Protein AF-A0A329VH29-F1 (afdb_monomer_lite)

Structure (mmCIF, N/CA/C/O backbone):
data_AF-A0A329VH29-F1
#
_entry.id   AF-A0A329VH29-F1
#
loop_
_atom_site.group_PDB
_atom_site.id
_atom_site.type_symbol
_atom_site.label_atom_id
_atom_site.label_alt_id
_atom_site.label_comp_id
_atom_site.label_asym_id
_atom_site.label_entity_id
_atom_site.label_seq_id
_atom_site.pdbx_PDB_ins_code
_atom_site.Cartn_x
_atom_site.Cartn_y
_atom_site.Cartn_z
_atom_site.occupancy
_atom_site.B_iso_or_equiv
_atom_site.auth_seq_id
_atom_site.auth_comp_id
_atom_site.auth_asym_id
_atom_site.auth_atom_id
_atom_site.pdbx_PDB_model_num
ATOM 1 N N . MET A 1 1 ? -30.082 -18.031 10.314 1.00 50.03 1 MET A N 1
ATOM 2 C CA . MET A 1 1 ? -28.755 -17.377 10.424 1.00 50.03 1 MET A CA 1
ATOM 3 C C . MET A 1 1 ? -28.832 -16.028 9.703 1.00 50.03 1 MET A C 1
ATOM 5 O O . MET A 1 1 ? -29.033 -16.028 8.499 1.00 50.03 1 MET A O 1
ATOM 9 N N . LYS A 1 2 ? -28.805 -14.877 10.402 1.00 50.69 2 LYS A N 1
ATOM 10 C CA . LYS A 1 2 ? -28.919 -13.556 9.741 1.00 50.69 2 LYS A CA 1
ATOM 11 C C . LYS A 1 2 ? -27.646 -13.283 8.929 1.00 50.69 2 LYS A C 1
ATOM 13 O O . LYS A 1 2 ? -26.584 -13.069 9.518 1.00 50.69 2 LYS A O 1
ATOM 18 N N . ILE A 1 3 ? -27.753 -13.322 7.602 1.00 63.44 3 ILE A N 1
ATOM 19 C CA . ILE A 1 3 ? -26.670 -12.944 6.688 1.00 63.44 3 ILE A CA 1
ATOM 20 C C . ILE A 1 3 ? -26.312 -11.483 6.978 1.00 63.44 3 ILE A C 1
ATOM 22 O O . ILE A 1 3 ? -27.184 -10.619 7.037 1.00 63.44 3 ILE A O 1
ATOM 26 N N . ASN A 1 4 ? -25.031 -11.203 7.223 1.00 81.00 4 ASN A N 1
ATOM 27 C CA . ASN A 1 4 ? -24.574 -9.825 7.371 1.00 81.00 4 ASN A CA 1
ATOM 28 C C . ASN A 1 4 ? -24.632 -9.151 5.996 1.00 81.00 4 ASN A C 1
ATOM 30 O O . ASN A 1 4 ? -23.860 -9.528 5.117 1.00 81.00 4 ASN A O 1
ATOM 34 N N . THR A 1 5 ? -25.498 -8.151 5.827 1.00 84.50 5 THR A N 1
ATOM 35 C CA . THR A 1 5 ? -25.686 -7.411 4.569 1.00 84.50 5 THR A CA 1
ATOM 36 C C . THR A 1 5 ? -24.362 -6.916 3.984 1.00 84.50 5 THR A C 1
ATOM 38 O O . THR A 1 5 ? -24.148 -7.009 2.783 1.00 84.50 5 THR A O 1
ATOM 41 N N . GLN A 1 6 ? -23.419 -6.480 4.828 1.00 84.62 6 GLN A N 1
ATOM 42 C CA . GLN A 1 6 ? -22.095 -6.030 4.379 1.00 84.62 6 GLN A CA 1
ATOM 43 C C . GLN A 1 6 ? -21.243 -7.159 3.795 1.00 84.62 6 GLN A C 1
ATOM 45 O O . GLN A 1 6 ? -20.552 -6.957 2.804 1.00 84.62 6 GLN A O 1
ATOM 50 N N . LEU A 1 7 ? -21.291 -8.347 4.404 1.00 87.56 7 LEU A N 1
ATOM 51 C CA . LEU A 1 7 ? -20.565 -9.513 3.902 1.00 87.56 7 LEU A CA 1
ATOM 52 C C . LEU A 1 7 ? -21.170 -9.984 2.580 1.00 87.56 7 LEU A C 1
ATOM 54 O O . LEU A 1 7 ? -20.437 -10.301 1.654 1.00 87.56 7 LEU A O 1
ATOM 58 N N . PHE A 1 8 ? -22.498 -9.981 2.490 1.00 88.44 8 PHE A N 1
ATOM 59 C CA . PHE A 1 8 ? -23.214 -10.329 1.269 1.00 88.44 8 PHE A CA 1
ATOM 60 C C . PHE A 1 8 ? -22.884 -9.375 0.116 1.00 88.44 8 PHE A C 1
ATOM 62 O O . PHE A 1 8 ? -22.509 -9.830 -0.959 1.00 88.44 8 PHE A O 1
ATOM 69 N N . ILE A 1 9 ? -22.923 -8.060 0.360 1.00 89.81 9 ILE A N 1
ATOM 70 C CA . ILE A 1 9 ? -22.537 -7.043 -0.630 1.00 89.81 9 ILE A CA 1
ATOM 71 C C . ILE A 1 9 ? -21.074 -7.213 -1.049 1.00 89.81 9 ILE A C 1
ATOM 73 O O . ILE A 1 9 ? -20.764 -7.097 -2.232 1.00 89.81 9 ILE A O 1
ATOM 77 N N . PHE A 1 10 ? -20.177 -7.523 -0.110 1.00 89.94 10 PHE A N 1
ATOM 78 C CA . PHE A 1 10 ? -18.766 -7.746 -0.417 1.00 89.94 10 PHE A CA 1
ATOM 79 C C . PHE A 1 10 ? -18.559 -8.979 -1.305 1.00 89.94 10 PHE A C 1
ATOM 81 O O . PHE A 1 10 ? -17.851 -8.884 -2.301 1.00 89.94 10 PHE A O 1
ATOM 88 N N . ILE A 1 11 ? -19.237 -10.094 -1.006 1.00 91.25 11 ILE A N 1
ATOM 89 C CA . ILE A 1 11 ? -19.213 -11.307 -1.837 1.00 91.25 11 ILE A CA 1
ATOM 90 C C . ILE A 1 11 ? -19.739 -11.004 -3.244 1.00 91.25 11 ILE A C 1
ATOM 92 O O . ILE A 1 11 ? -19.074 -11.344 -4.218 1.00 91.25 11 ILE A O 1
ATOM 96 N N . ILE A 1 12 ? -20.886 -10.323 -3.361 1.00 93.06 12 ILE A N 1
ATOM 97 C CA . ILE A 1 12 ? -21.435 -9.922 -4.666 1.00 93.06 12 ILE A CA 1
ATOM 98 C C . ILE A 1 12 ? -20.435 -9.045 -5.420 1.00 93.06 12 ILE A C 1
ATOM 100 O O . ILE A 1 12 ? -20.181 -9.296 -6.591 1.00 93.06 12 ILE A O 1
ATOM 104 N N . SER A 1 13 ? -19.830 -8.065 -4.746 1.00 92.75 13 SER A N 1
ATOM 105 C CA . SER A 1 13 ? -18.816 -7.184 -5.340 1.00 92.75 13 SER A CA 1
ATOM 106 C C . SER A 1 13 ? -17.598 -7.969 -5.837 1.00 92.75 13 SER A C 1
ATOM 108 O O . SER A 1 13 ? -17.068 -7.676 -6.901 1.00 92.75 13 SER A O 1
ATOM 110 N N . SER A 1 14 ? -17.148 -8.983 -5.090 1.00 93.69 14 SER A N 1
ATOM 111 C CA . SER A 1 14 ? -16.047 -9.854 -5.519 1.00 93.69 14 SER A CA 1
ATOM 112 C C . SER A 1 14 ? -16.413 -10.648 -6.770 1.00 93.69 14 SER A C 1
ATOM 114 O O . SER A 1 14 ? -15.616 -10.703 -7.700 1.00 93.69 14 SER A O 1
ATOM 116 N N . VAL A 1 15 ? -17.621 -11.215 -6.830 1.00 94.06 15 VAL A N 1
ATOM 117 C CA . VAL A 1 15 ? -18.094 -11.956 -8.010 1.00 94.06 15 VAL A CA 1
ATOM 118 C C . VAL A 1 15 ? -18.218 -11.033 -9.223 1.00 94.06 15 VAL A C 1
ATOM 120 O O . VAL A 1 15 ? -17.748 -11.380 -10.304 1.00 94.06 15 VAL A O 1
ATOM 123 N N . THR A 1 16 ? -18.794 -9.840 -9.060 1.00 94.12 16 THR A N 1
ATOM 124 C CA . THR A 1 16 ? -18.915 -8.879 -10.164 1.00 94.12 16 THR A CA 1
ATOM 125 C C . THR A 1 16 ? -17.554 -8.389 -10.640 1.00 94.12 16 THR A C 1
ATOM 127 O O . THR A 1 16 ? -17.351 -8.262 -11.843 1.00 94.12 16 THR A O 1
ATOM 130 N N . PHE A 1 17 ? -16.590 -8.188 -9.740 1.00 94.25 17 PHE A N 1
ATOM 131 C CA . PHE A 1 17 ? -15.223 -7.856 -10.127 1.00 94.25 17 PHE A CA 1
ATOM 132 C C . PHE A 1 17 ? -14.551 -8.953 -10.950 1.00 94.25 17 PHE A C 1
ATOM 134 O O . PHE A 1 17 ? -13.930 -8.624 -11.952 1.00 94.25 17 PHE A O 1
ATOM 141 N N . VAL A 1 18 ? -14.703 -10.232 -10.590 1.00 94.25 18 VAL A N 1
ATOM 142 C CA . VAL A 1 18 ? -14.150 -11.349 -11.382 1.00 94.25 18 VAL A CA 1
ATOM 143 C C . VAL A 1 18 ? -14.693 -11.319 -12.814 1.00 94.25 18 VAL A C 1
ATOM 145 O O . VAL A 1 18 ? -13.931 -11.432 -13.773 1.00 94.25 18 VAL A O 1
ATOM 148 N N . ILE A 1 19 ? -16.002 -11.095 -12.966 1.00 94.12 19 ILE A N 1
ATOM 149 C CA . ILE A 1 19 ? -16.657 -11.001 -14.279 1.00 94.12 19 ILE A CA 1
ATOM 150 C C . ILE A 1 19 ? -16.119 -9.799 -15.069 1.00 94.12 19 ILE A C 1
ATOM 152 O O . ILE A 1 19 ? -15.710 -9.951 -16.219 1.00 94.12 19 ILE A O 1
ATOM 156 N N . LEU A 1 20 ? -16.075 -8.611 -14.454 1.00 93.38 20 LEU A N 1
ATOM 157 C CA . LEU A 1 20 ? -15.593 -7.393 -15.111 1.00 93.38 20 LEU A CA 1
ATOM 158 C C . LEU A 1 20 ? -14.104 -7.477 -15.461 1.00 93.38 20 LEU A C 1
ATOM 160 O O . LEU A 1 20 ? -13.716 -7.088 -16.555 1.00 93.38 20 LEU A O 1
ATOM 164 N N . SER A 1 21 ? -13.272 -8.011 -14.567 1.00 90.44 21 SER A N 1
ATOM 165 C CA . SER A 1 21 ? -11.842 -8.227 -14.807 1.00 90.44 21 SER A CA 1
ATOM 166 C C . SER A 1 21 ? -11.607 -9.141 -16.003 1.00 90.44 21 SER A C 1
ATOM 168 O O . SER A 1 21 ? -10.734 -8.846 -16.820 1.00 90.44 21 SER A O 1
ATOM 170 N N . SER A 1 22 ? -12.398 -10.210 -16.125 1.00 90.56 22 SER A N 1
ATOM 171 C CA . SER A 1 22 ? -12.338 -11.100 -17.281 1.00 90.56 22 SER A CA 1
ATOM 172 C C . SER A 1 22 ? -12.794 -10.401 -18.560 1.00 90.56 22 SER A C 1
ATOM 174 O O . SER A 1 22 ? -12.188 -10.610 -19.602 1.00 90.56 22 SER A O 1
ATOM 176 N N . TYR A 1 23 ? -13.840 -9.574 -18.492 1.00 92.56 23 TYR A N 1
ATOM 177 C CA . TYR A 1 23 ? -14.362 -8.846 -19.650 1.00 92.56 23 TYR A CA 1
ATOM 178 C C . TYR A 1 23 ? -13.387 -7.774 -20.158 1.00 92.56 23 TYR A C 1
ATOM 180 O O . TYR A 1 23 ? -13.161 -7.653 -21.358 1.00 92.56 23 TYR A O 1
ATOM 188 N N . PHE A 1 24 ? -12.772 -7.017 -19.246 1.00 89.56 24 PHE A N 1
ATOM 189 C CA . PHE A 1 24 ? -11.815 -5.956 -19.574 1.00 89.56 24 PHE A CA 1
ATOM 190 C C . PHE A 1 24 ? -10.379 -6.455 -19.776 1.00 89.56 24 PHE A C 1
ATOM 192 O O . PHE A 1 24 ? -9.490 -5.642 -20.013 1.00 89.56 24 PHE A O 1
ATOM 199 N N . ASN A 1 25 ? -10.141 -7.767 -19.681 1.00 87.31 25 ASN A N 1
ATOM 200 C CA . ASN A 1 25 ? -8.819 -8.386 -19.788 1.00 87.31 25 ASN A CA 1
ATOM 201 C C . ASN A 1 25 ? -7.748 -7.727 -18.909 1.00 87.31 25 ASN A C 1
ATOM 203 O O . ASN A 1 25 ? -6.638 -7.433 -19.348 1.00 87.31 25 ASN A O 1
ATOM 207 N N . ILE A 1 26 ? -8.100 -7.471 -17.651 1.00 85.38 26 ILE A N 1
ATOM 208 C CA . ILE A 1 26 ? -7.199 -6.788 -16.726 1.00 85.38 26 ILE A CA 1
ATOM 209 C C . ILE A 1 26 ? -6.170 -7.780 -16.210 1.00 85.38 26 ILE A C 1
ATOM 211 O O . ILE A 1 26 ? -6.520 -8.692 -15.459 1.00 85.38 26 ILE A O 1
ATOM 215 N N . SER A 1 27 ? -4.914 -7.538 -16.569 1.00 86.50 27 SER A N 1
ATOM 216 C CA . SER A 1 27 ? -3.758 -8.317 -16.144 1.00 86.50 27 SER A CA 1
ATOM 217 C C . SER A 1 27 ? -2.884 -7.549 -15.148 1.00 86.50 27 SER A C 1
ATOM 219 O O . SER A 1 27 ? -2.831 -6.316 -15.124 1.00 86.50 27 SER A O 1
ATOM 221 N N . MET A 1 28 ? -2.172 -8.285 -14.298 1.00 83.00 28 MET A N 1
ATOM 222 C CA . MET A 1 28 ? -1.135 -7.737 -13.424 1.00 83.00 28 MET A CA 1
ATOM 223 C C . MET A 1 28 ? 0.151 -7.412 -14.185 1.00 83.00 28 MET A C 1
ATOM 225 O O . MET A 1 28 ? 0.859 -6.486 -13.787 1.00 83.00 28 MET A O 1
ATOM 229 N N . PHE A 1 29 ? 0.437 -8.155 -15.254 1.00 80.19 29 PHE A N 1
ATOM 230 C CA . PHE A 1 29 ? 1.597 -7.940 -16.110 1.00 80.19 29 PHE A CA 1
ATOM 231 C C . PHE A 1 29 ? 1.218 -7.144 -17.349 1.00 80.19 29 PHE A C 1
ATOM 233 O O . PHE A 1 29 ? 0.235 -7.454 -18.025 1.00 80.19 29 PHE A O 1
ATOM 240 N N . GLY A 1 30 ? 2.016 -6.123 -17.651 1.00 68.31 30 GLY A N 1
ATOM 241 C CA . GLY A 1 30 ? 1.898 -5.397 -18.910 1.00 68.31 30 GLY A CA 1
ATOM 242 C C . GLY A 1 30 ? 2.493 -6.182 -20.083 1.00 68.31 30 GLY A C 1
ATOM 243 O O . GLY A 1 30 ? 3.374 -7.028 -19.912 1.00 68.31 30 GLY A O 1
ATOM 244 N N . ASN A 1 31 ? 2.077 -5.829 -21.301 1.00 59.34 31 ASN A N 1
ATOM 245 C CA . ASN A 1 31 ? 2.654 -6.385 -22.532 1.00 59.34 31 ASN A CA 1
ATOM 246 C C . ASN A 1 31 ? 4.117 -5.961 -22.759 1.00 59.34 31 ASN A C 1
ATOM 248 O O . ASN A 1 31 ? 4.812 -6.577 -23.559 1.00 59.34 31 ASN A O 1
ATOM 252 N N . ASN A 1 32 ? 4.608 -4.947 -22.042 1.00 57.16 32 ASN A N 1
ATOM 253 C CA . ASN A 1 32 ? 5.965 -4.436 -22.208 1.00 57.16 32 ASN A CA 1
ATOM 254 C C . ASN A 1 32 ? 6.965 -5.206 -21.334 1.00 57.16 32 ASN A C 1
ATOM 256 O O . ASN A 1 32 ? 6.721 -5.469 -20.155 1.00 57.16 32 ASN A O 1
ATOM 260 N N . ASP A 1 33 ? 8.131 -5.524 -21.890 1.00 50.28 33 ASP A N 1
ATOM 261 C CA . ASP A 1 33 ? 9.216 -6.211 -21.173 1.00 50.28 33 ASP A CA 1
ATOM 262 C C . ASP A 1 33 ? 9.951 -5.321 -20.161 1.00 50.28 33 ASP A C 1
ATOM 264 O O . ASP A 1 33 ? 10.702 -5.814 -19.323 1.00 50.28 33 ASP A O 1
ATOM 268 N N . SER A 1 34 ? 9.659 -4.017 -20.164 1.00 50.12 34 SER A N 1
ATOM 269 C CA . SER A 1 34 ? 10.096 -3.063 -19.140 1.00 50.12 34 SER A CA 1
ATOM 270 C C . SER A 1 34 ? 9.276 -3.123 -17.843 1.00 50.12 34 SER A C 1
ATOM 272 O O . SER A 1 34 ? 9.461 -2.279 -16.962 1.00 50.12 34 SER A O 1
ATOM 274 N N . ASP A 1 35 ? 8.365 -4.093 -17.700 1.00 60.00 35 ASP A N 1
ATOM 275 C CA . ASP A 1 35 ? 7.607 -4.278 -16.466 1.00 60.00 35 ASP A CA 1
ATOM 276 C C . ASP A 1 35 ? 8.563 -4.535 -15.291 1.00 60.00 35 ASP A C 1
ATOM 278 O O . ASP A 1 35 ? 9.360 -5.480 -15.271 1.00 60.00 35 ASP A O 1
ATOM 282 N N . GLY A 1 36 ? 8.449 -3.683 -14.273 1.00 63.50 36 GLY A N 1
ATOM 283 C CA . GLY A 1 36 ? 9.254 -3.743 -13.065 1.00 63.50 36 GLY A CA 1
ATOM 284 C C . GLY A 1 36 ? 9.119 -5.050 -12.284 1.00 63.50 36 GLY A C 1
ATOM 285 O O . GLY A 1 36 ? 9.901 -5.239 -11.362 1.00 63.50 36 GLY A O 1
ATOM 286 N N . PHE A 1 37 ? 8.162 -5.936 -12.589 1.00 71.75 37 PHE A N 1
ATOM 287 C CA . PHE A 1 37 ? 8.133 -7.297 -12.042 1.00 71.75 37 PHE A CA 1
ATOM 288 C C . PHE A 1 37 ? 8.869 -8.323 -12.902 1.00 71.75 37 PHE A C 1
ATOM 290 O O . PHE A 1 37 ? 9.563 -9.169 -12.338 1.00 71.75 37 PHE A O 1
ATOM 297 N N . LYS A 1 38 ? 8.799 -8.226 -14.235 1.00 72.50 38 LYS A N 1
ATOM 298 C CA . LYS A 1 38 ? 9.578 -9.091 -15.137 1.00 72.50 38 LYS A CA 1
ATOM 299 C C . LYS A 1 38 ? 11.080 -8.922 -14.886 1.00 72.50 38 LYS A C 1
ATOM 301 O O . LYS A 1 38 ? 11.792 -9.914 -14.759 1.00 72.50 38 LYS A O 1
ATOM 306 N N . SER A 1 39 ? 11.543 -7.685 -14.691 1.00 71.31 39 SER A N 1
ATOM 307 C CA . SER A 1 39 ? 12.948 -7.404 -14.356 1.00 71.31 39 SER A CA 1
ATOM 308 C C . SER A 1 39 ? 13.382 -7.995 -13.008 1.00 71.31 39 SER A C 1
ATOM 310 O O . SER A 1 39 ? 14.508 -8.466 -12.871 1.00 71.31 39 SER A O 1
ATOM 312 N N . GLN A 1 40 ? 12.485 -8.033 -12.020 1.00 74.75 40 GLN A N 1
ATOM 313 C CA . GLN A 1 40 ? 12.765 -8.620 -10.704 1.00 74.75 40 GLN A CA 1
ATOM 314 C C . GLN A 1 40 ? 12.823 -10.144 -10.755 1.00 74.75 40 GLN A C 1
ATOM 316 O O . GLN A 1 40 ? 13.664 -10.747 -10.094 1.00 74.75 40 GLN A O 1
ATOM 321 N N . ILE A 1 41 ? 11.946 -10.762 -11.547 1.00 76.50 41 ILE A N 1
ATOM 322 C CA . ILE A 1 41 ? 11.955 -12.207 -11.783 1.00 76.50 41 ILE A CA 1
ATOM 323 C C . ILE A 1 41 ? 13.254 -12.603 -12.486 1.00 76.50 41 ILE A C 1
ATOM 325 O O . ILE A 1 41 ? 13.934 -13.519 -12.033 1.00 76.50 41 ILE A O 1
ATOM 329 N N . PHE A 1 42 ? 13.638 -11.855 -13.523 1.00 75.81 42 PHE A N 1
ATOM 330 C CA . PHE A 1 42 ? 14.882 -12.069 -14.257 1.00 75.81 42 PHE A CA 1
ATOM 331 C C . PHE A 1 42 ? 16.131 -11.906 -13.376 1.00 75.81 42 PHE A C 1
ATOM 333 O O . PHE A 1 42 ? 17.077 -12.685 -13.467 1.00 75.81 42 PHE A O 1
ATOM 340 N N . TYR A 1 43 ? 16.132 -10.921 -12.476 1.00 76.56 43 TYR A N 1
ATOM 341 C CA . TYR A 1 43 ? 17.214 -10.733 -11.511 1.00 76.56 43 TYR A CA 1
ATOM 342 C C . TYR A 1 43 ? 17.369 -11.940 -10.571 1.00 76.56 43 TYR A C 1
ATOM 344 O O . TYR A 1 43 ? 18.471 -12.452 -10.386 1.00 76.56 43 TYR A O 1
ATOM 352 N N . VAL A 1 44 ? 16.258 -12.440 -10.019 1.00 80.88 44 VAL A N 1
ATOM 353 C CA . VAL A 1 44 ? 16.261 -13.618 -9.136 1.00 80.88 44 VAL A CA 1
ATOM 354 C C . VAL A 1 44 ? 16.705 -14.874 -9.890 1.00 80.88 44 VAL A C 1
ATOM 356 O O . VAL A 1 44 ? 17.494 -15.647 -9.350 1.00 80.88 44 VAL A O 1
ATOM 359 N N . SER A 1 45 ? 16.263 -15.068 -11.139 1.00 79.62 45 SER A N 1
ATOM 360 C CA . SER A 1 45 ? 16.685 -16.221 -11.944 1.00 79.62 45 SER A CA 1
ATOM 361 C C . SER A 1 45 ? 18.178 -16.200 -12.267 1.00 79.62 45 SER A C 1
ATOM 363 O O . SER A 1 45 ? 18.818 -17.243 -12.212 1.00 79.62 45 SER A O 1
ATOM 365 N N . LYS A 1 46 ? 18.757 -15.024 -12.541 1.00 82.38 46 LYS A N 1
ATOM 366 C CA . LYS A 1 46 ? 20.197 -14.887 -12.803 1.00 82.38 46 LYS A CA 1
ATOM 367 C C . LYS A 1 46 ? 21.063 -15.283 -11.611 1.00 82.38 46 LYS A C 1
ATOM 369 O O . LYS A 1 46 ? 22.064 -15.966 -11.793 1.00 82.38 46 LYS A O 1
ATOM 374 N N . ILE A 1 47 ? 20.657 -14.906 -10.399 1.00 82.00 47 ILE A N 1
ATOM 375 C CA . ILE A 1 47 ? 21.362 -15.308 -9.172 1.00 82.00 47 ILE A CA 1
ATOM 376 C C . ILE A 1 47 ? 21.243 -16.823 -8.953 1.00 82.00 47 ILE A C 1
ATOM 378 O O . ILE A 1 47 ? 22.241 -17.474 -8.655 1.00 82.00 47 ILE A O 1
ATOM 382 N N . PHE A 1 48 ? 20.060 -17.416 -9.164 1.00 84.19 48 PHE A N 1
ATOM 383 C CA . PHE A 1 48 ? 19.897 -18.874 -9.059 1.00 84.19 48 PHE A CA 1
ATOM 384 C C . PHE A 1 48 ? 20.724 -19.657 -10.087 1.00 84.19 48 PHE A C 1
ATOM 386 O O . PHE A 1 48 ? 21.202 -20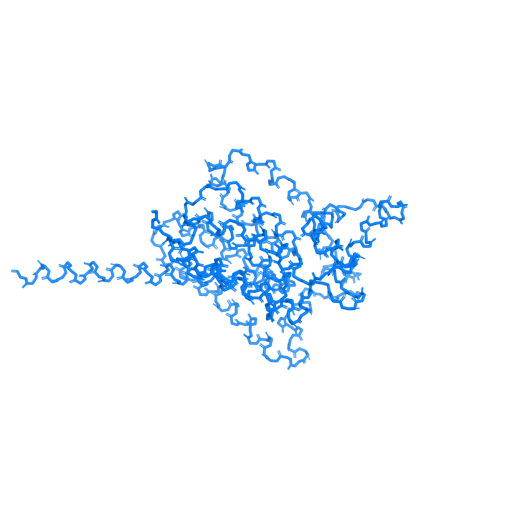.743 -9.770 1.00 84.19 48 PHE A O 1
ATOM 393 N N . ASN A 1 49 ? 20.925 -19.098 -11.282 1.00 84.56 49 ASN A N 1
ATOM 394 C CA . ASN A 1 49 ? 21.756 -19.691 -12.332 1.00 84.56 49 ASN A CA 1
ATOM 395 C C . ASN A 1 49 ? 23.264 -19.444 -12.137 1.00 84.56 49 ASN A C 1
ATOM 397 O O . ASN A 1 49 ? 24.062 -19.921 -12.939 1.00 84.56 49 ASN A O 1
ATOM 401 N N . GLY A 1 50 ? 23.668 -18.710 -11.093 1.00 79.88 50 GLY A N 1
ATOM 402 C CA . GLY A 1 50 ? 25.071 -18.388 -10.818 1.00 79.88 50 GLY A CA 1
ATOM 403 C C . GLY A 1 50 ? 25.670 -17.312 -11.731 1.00 79.88 50 GLY A C 1
ATOM 404 O O . GLY A 1 50 ? 26.888 -17.182 -11.790 1.00 79.88 50 GLY A O 1
ATOM 405 N N . GLU A 1 51 ? 24.842 -16.540 -12.444 1.00 82.25 51 GLU A N 1
ATOM 406 C CA . GLU A 1 51 ? 25.288 -15.457 -13.338 1.00 82.25 51 GLU A CA 1
ATOM 407 C C . GLU A 1 51 ? 25.563 -14.135 -12.597 1.00 82.25 51 GLU A C 1
ATOM 409 O O . GLU A 1 51 ? 26.176 -13.227 -13.159 1.00 82.25 51 GLU A O 1
ATOM 414 N N . LEU A 1 52 ? 25.077 -13.993 -11.360 1.00 77.19 52 LEU A N 1
ATOM 415 C CA . LEU A 1 52 ? 25.228 -12.804 -10.518 1.00 77.19 52 LEU A CA 1
ATOM 416 C C . LEU A 1 52 ? 25.530 -13.206 -9.070 1.00 77.19 52 LEU A C 1
ATOM 418 O O . LEU A 1 52 ? 24.986 -14.193 -8.573 1.00 77.19 52 LEU A O 1
ATOM 422 N N . ASP A 1 53 ? 26.335 -12.394 -8.384 1.00 75.69 53 ASP A N 1
ATOM 423 C CA . ASP A 1 53 ? 26.639 -12.576 -6.963 1.00 75.69 53 ASP A CA 1
ATOM 424 C C . ASP A 1 53 ? 25.415 -12.322 -6.065 1.00 75.69 53 ASP A C 1
ATOM 426 O O . ASP A 1 53 ? 24.502 -11.554 -6.393 1.00 75.69 53 ASP A O 1
ATOM 430 N N . TYR A 1 54 ? 25.410 -12.953 -4.887 1.00 72.12 54 TYR A N 1
ATOM 431 C CA . TYR A 1 54 ? 24.369 -12.755 -3.878 1.00 72.12 54 TYR A CA 1
ATOM 432 C C . TYR A 1 54 ? 24.437 -11.347 -3.268 1.00 72.12 54 TYR A C 1
ATOM 434 O O . TYR A 1 54 ? 25.258 -11.065 -2.397 1.00 72.12 54 TYR A O 1
ATOM 442 N N . ASP A 1 55 ? 23.501 -10.488 -3.666 1.00 72.31 55 ASP A N 1
ATOM 443 C CA . ASP A 1 55 ? 23.238 -9.189 -3.040 1.00 72.31 55 ASP A CA 1
ATOM 444 C C . ASP A 1 55 ? 22.048 -9.307 -2.058 1.00 72.31 55 ASP A C 1
ATOM 446 O O . ASP A 1 55 ? 21.062 -9.986 -2.365 1.00 72.31 55 ASP A O 1
ATOM 450 N N . PRO A 1 56 ? 22.065 -8.633 -0.892 1.00 66.88 56 PRO A N 1
ATOM 451 C CA . PRO A 1 56 ? 20.881 -8.383 -0.060 1.00 66.88 56 PRO A CA 1
ATOM 452 C C . PRO A 1 56 ? 19.567 -8.057 -0.808 1.00 66.88 56 PRO A C 1
ATOM 454 O O . PRO A 1 56 ? 18.481 -8.390 -0.320 1.00 66.88 56 PRO A O 1
ATOM 457 N N . LEU A 1 57 ? 19.634 -7.438 -1.992 1.00 70.38 57 LEU A N 1
ATOM 458 C CA . LEU A 1 57 ? 18.488 -7.171 -2.868 1.00 70.38 57 LEU A CA 1
ATOM 459 C C . LEU A 1 57 ? 17.735 -8.442 -3.301 1.00 70.38 57 LEU A C 1
ATOM 461 O O . LEU A 1 57 ? 16.514 -8.407 -3.489 1.00 70.38 57 LEU A O 1
ATOM 465 N N . PHE A 1 58 ? 18.442 -9.570 -3.413 1.00 75.56 58 PHE A N 1
ATOM 466 C CA . PHE A 1 58 ? 17.890 -10.875 -3.772 1.00 75.56 58 PHE A CA 1
ATOM 467 C C . PHE A 1 58 ? 16.739 -11.282 -2.855 1.00 75.56 58 PHE A C 1
ATOM 469 O O . PHE A 1 58 ? 15.672 -11.656 -3.337 1.00 75.56 58 PHE A O 1
ATOM 476 N N . PHE A 1 59 ? 16.904 -11.138 -1.536 1.00 73.25 59 PHE A N 1
ATOM 477 C CA . PHE A 1 59 ? 15.870 -11.517 -0.570 1.00 73.25 59 PHE A CA 1
ATOM 478 C C . PHE A 1 59 ? 14.590 -10.698 -0.745 1.00 73.25 59 PHE A C 1
ATOM 480 O O . PHE A 1 59 ? 13.489 -11.241 -0.661 1.00 73.25 59 PHE A O 1
ATOM 487 N N . VAL A 1 60 ? 14.709 -9.401 -1.042 1.00 73.25 60 VAL A N 1
ATOM 488 C CA . VAL A 1 60 ? 13.545 -8.536 -1.296 1.00 73.25 60 VAL A CA 1
ATOM 489 C C . VAL A 1 60 ? 12.828 -8.958 -2.566 1.00 73.25 60 VAL A C 1
ATOM 491 O O . VAL A 1 60 ? 11.598 -9.041 -2.578 1.00 73.25 60 VAL A O 1
ATOM 494 N N . HIS A 1 61 ? 13.578 -9.227 -3.633 1.00 78.06 61 HIS A N 1
ATOM 495 C CA . HIS A 1 61 ? 12.997 -9.670 -4.892 1.00 78.06 61 HIS A CA 1
ATOM 496 C C . HIS A 1 61 ? 12.352 -11.044 -4.770 1.00 78.06 61 HIS A C 1
ATOM 498 O O . HIS A 1 61 ? 11.245 -11.213 -5.267 1.00 78.06 61 HIS A O 1
ATOM 504 N N . LEU A 1 62 ? 12.955 -11.968 -4.024 1.00 79.19 62 LEU A N 1
ATOM 505 C CA . LEU A 1 62 ? 12.385 -13.280 -3.741 1.00 79.19 62 LEU A CA 1
ATOM 506 C C . LEU A 1 62 ? 11.070 -13.164 -2.960 1.00 79.19 62 LEU A C 1
ATOM 508 O O . LEU A 1 62 ? 10.072 -13.770 -3.346 1.00 79.19 62 LEU A O 1
ATOM 512 N N . VAL A 1 63 ? 11.021 -12.331 -1.913 1.00 77.81 63 VAL A N 1
ATOM 513 C CA . VAL A 1 63 ? 9.777 -12.086 -1.164 1.00 77.81 63 VAL A CA 1
ATOM 514 C C . VAL A 1 63 ? 8.713 -11.454 -2.058 1.00 77.81 63 VAL A C 1
ATOM 516 O O . VAL A 1 63 ? 7.566 -11.887 -2.014 1.00 77.81 63 VAL A O 1
ATOM 519 N N . ARG A 1 64 ? 9.064 -10.473 -2.902 1.00 80.94 64 ARG A N 1
ATOM 520 C CA . ARG A 1 64 ? 8.126 -9.908 -3.891 1.00 80.94 64 ARG A CA 1
ATOM 521 C C . ARG A 1 64 ? 7.610 -10.978 -4.842 1.00 80.94 64 ARG A C 1
ATOM 523 O O . ARG A 1 64 ? 6.411 -11.012 -5.090 1.00 80.94 64 ARG A O 1
ATOM 530 N N . LEU A 1 65 ? 8.487 -11.860 -5.317 1.00 81.38 65 LEU A N 1
ATOM 531 C CA . LEU A 1 65 ? 8.137 -12.953 -6.216 1.00 81.38 65 LEU A CA 1
ATOM 532 C C . LEU A 1 65 ? 7.064 -13.834 -5.583 1.00 81.38 65 LEU A C 1
ATOM 534 O O . LEU A 1 65 ? 6.044 -14.050 -6.220 1.00 81.38 65 LEU A O 1
ATOM 538 N N . ILE A 1 66 ? 7.202 -14.206 -4.303 1.00 83.19 66 ILE A N 1
ATOM 539 C CA . ILE A 1 66 ? 6.180 -14.974 -3.565 1.00 83.19 66 ILE A CA 1
ATOM 540 C C . ILE A 1 66 ? 4.793 -14.310 -3.623 1.00 83.19 66 ILE A C 1
ATOM 542 O O . ILE A 1 66 ? 3.785 -14.998 -3.761 1.00 83.19 66 ILE A O 1
ATOM 546 N N . ILE A 1 67 ? 4.726 -12.977 -3.551 1.00 85.38 67 ILE A N 1
ATOM 547 C CA . ILE A 1 67 ? 3.466 -12.216 -3.641 1.00 85.38 67 ILE A CA 1
ATOM 548 C C . ILE A 1 67 ? 2.874 -12.285 -5.053 1.00 85.38 67 ILE A C 1
ATOM 550 O O . ILE A 1 67 ? 1.664 -12.225 -5.230 1.00 85.38 67 ILE A O 1
ATOM 554 N N . ILE A 1 68 ? 3.719 -12.382 -6.071 1.00 86.81 68 ILE A N 1
ATOM 555 C CA . ILE A 1 68 ? 3.305 -12.290 -7.471 1.00 86.81 68 ILE A CA 1
ATOM 556 C C . ILE A 1 68 ? 3.127 -13.681 -8.093 1.00 86.81 68 ILE A C 1
ATOM 558 O O . ILE A 1 68 ? 2.478 -13.783 -9.126 1.00 86.81 68 ILE A O 1
ATOM 562 N N . ILE A 1 69 ? 3.629 -14.758 -7.467 1.00 85.44 69 ILE A N 1
ATOM 563 C CA . ILE A 1 69 ? 3.555 -16.144 -7.972 1.00 85.44 69 ILE A CA 1
ATOM 564 C C . ILE A 1 69 ? 2.181 -16.490 -8.568 1.00 85.44 69 ILE A C 1
ATOM 566 O O . ILE A 1 69 ? 2.168 -16.971 -9.700 1.00 85.44 69 ILE A O 1
ATOM 570 N N . PRO A 1 70 ? 1.036 -16.226 -7.900 1.00 84.31 70 PRO A N 1
ATOM 571 C CA . PRO A 1 70 ? -0.271 -16.578 -8.459 1.00 84.31 70 PRO A CA 1
ATOM 572 C C . PRO A 1 70 ? -0.535 -15.929 -9.824 1.00 84.31 70 PRO A C 1
ATOM 574 O O . PRO A 1 70 ? -1.074 -16.565 -10.724 1.00 84.31 70 PRO A O 1
ATOM 577 N N . PHE A 1 71 ? -0.101 -14.681 -9.992 1.00 87.88 71 PHE A N 1
ATOM 578 C CA . PHE A 1 71 ? -0.227 -13.928 -11.235 1.00 87.88 71 PHE A CA 1
ATOM 579 C C . PHE A 1 71 ? 0.821 -14.367 -12.261 1.00 87.88 71 PHE A C 1
ATOM 581 O O . PHE A 1 71 ? 0.542 -14.446 -13.451 1.00 87.88 71 PHE A O 1
ATOM 588 N N . TYR A 1 72 ? 2.045 -14.663 -11.819 1.00 85.25 72 TYR A N 1
ATOM 589 C CA . TYR A 1 72 ? 3.133 -15.050 -12.717 1.00 85.25 72 TYR A CA 1
ATOM 590 C C . TYR A 1 72 ? 2.882 -16.414 -13.363 1.00 85.25 72 TYR A C 1
ATOM 592 O O . TYR A 1 72 ? 3.078 -16.577 -14.565 1.00 85.25 72 TYR A O 1
ATOM 600 N N . VAL A 1 73 ? 2.385 -17.372 -12.577 1.00 85.75 73 VAL A N 1
ATOM 601 C CA . VAL A 1 73 ? 1.964 -18.685 -13.079 1.00 85.75 73 VAL A CA 1
ATOM 602 C C . VAL A 1 73 ? 0.836 -18.530 -14.100 1.00 85.75 73 VAL A C 1
ATOM 604 O O . VAL A 1 73 ? 0.886 -19.173 -15.145 1.00 85.75 73 VAL A O 1
ATOM 607 N N . ASN A 1 74 ? -0.131 -17.640 -13.842 1.00 86.62 74 ASN A N 1
ATOM 608 C CA . ASN A 1 74 ? -1.195 -17.326 -14.798 1.00 86.62 74 ASN A CA 1
ATOM 609 C C . ASN A 1 74 ? -0.632 -16.822 -16.134 1.00 86.62 74 ASN A C 1
ATOM 611 O O . ASN A 1 74 ? -1.001 -17.334 -17.189 1.00 86.62 74 ASN A O 1
ATOM 615 N N . ASN A 1 75 ? 0.307 -15.875 -16.066 1.00 85.62 75 ASN A N 1
ATOM 616 C CA . ASN A 1 75 ? 0.934 -15.266 -17.232 1.00 85.62 75 ASN A CA 1
ATOM 617 C C . ASN A 1 75 ? 1.753 -16.270 -18.067 1.00 85.62 75 ASN A C 1
ATOM 619 O O . ASN A 1 75 ? 1.654 -16.259 -19.288 1.00 85.62 75 ASN A O 1
ATOM 623 N N . ILE A 1 76 ? 2.529 -17.166 -17.438 1.00 84.88 76 ILE A N 1
ATOM 624 C CA . ILE A 1 76 ? 3.298 -18.196 -18.169 1.00 84.88 76 ILE A CA 1
ATOM 625 C C . ILE A 1 76 ? 2.375 -19.216 -18.836 1.00 84.88 76 ILE A C 1
ATOM 627 O O . ILE A 1 76 ? 2.609 -19.615 -19.973 1.00 84.88 76 ILE A O 1
ATOM 631 N N . LEU A 1 77 ? 1.350 -19.672 -18.116 1.00 87.94 77 LEU A N 1
ATOM 632 C CA . LEU A 1 77 ? 0.439 -20.705 -18.605 1.00 87.94 77 LEU A CA 1
ATOM 633 C C . LEU A 1 77 ? -0.618 -20.156 -19.578 1.00 87.94 77 LEU A C 1
ATOM 635 O O . LEU A 1 77 ? -1.379 -20.942 -20.137 1.00 87.94 77 LEU A O 1
ATOM 639 N N . GLY A 1 78 ? -0.684 -18.833 -19.770 1.00 86.50 78 GLY A N 1
ATOM 640 C CA . GLY A 1 78 ? -1.660 -18.181 -20.645 1.00 86.50 78 GLY A CA 1
ATOM 641 C C . GLY A 1 78 ? -3.106 -18.417 -20.207 1.00 86.50 78 GLY A C 1
ATOM 642 O O . GLY A 1 78 ? -4.000 -18.538 -21.044 1.00 86.50 78 GLY A O 1
ATOM 643 N N . LEU A 1 79 ? -3.338 -18.557 -18.901 1.00 89.38 79 LEU A N 1
ATOM 644 C CA . LEU A 1 79 ? -4.665 -18.862 -18.381 1.00 89.38 79 LEU A CA 1
ATOM 645 C C . LEU A 1 79 ? -5.564 -17.603 -18.362 1.00 89.38 79 LEU A C 1
ATOM 647 O O . LEU A 1 79 ? -5.066 -16.474 -18.364 1.00 89.38 79 LEU A O 1
ATOM 651 N N . PRO A 1 80 ? -6.901 -17.765 -18.322 1.00 89.25 80 PRO A N 1
ATOM 652 C CA . PRO A 1 80 ? -7.822 -16.633 -18.388 1.00 89.25 80 PRO A CA 1
ATOM 653 C C . PRO A 1 80 ? -7.668 -15.630 -17.233 1.00 89.25 80 PRO A C 1
ATOM 655 O O . PRO A 1 80 ? -7.491 -16.012 -16.075 1.00 89.25 80 PRO A O 1
ATOM 658 N N . ASN A 1 81 ? -7.879 -14.342 -17.525 1.00 87.44 81 ASN A N 1
ATOM 659 C CA . ASN A 1 81 ? -7.717 -13.226 -16.575 1.00 87.44 81 ASN A CA 1
ATOM 660 C C . ASN A 1 81 ? -8.569 -13.336 -15.295 1.00 87.44 81 ASN A C 1
ATOM 662 O O . ASN A 1 81 ? -8.215 -12.767 -14.260 1.00 87.44 81 ASN A O 1
ATOM 666 N N . TYR A 1 82 ? -9.663 -14.110 -15.308 1.00 89.38 82 TYR A N 1
ATOM 667 C CA . TYR A 1 82 ? -10.431 -14.354 -14.086 1.00 89.38 82 TYR A CA 1
ATOM 668 C C . TYR A 1 82 ? -9.595 -15.060 -13.001 1.00 89.38 82 TYR A C 1
ATOM 670 O O . TYR A 1 82 ? -9.857 -14.862 -11.816 1.00 89.38 82 TYR A O 1
ATOM 678 N N . ILE A 1 83 ? -8.567 -15.839 -13.351 1.00 90.50 83 ILE A N 1
ATOM 679 C CA . ILE A 1 83 ? -7.698 -16.499 -12.366 1.00 90.50 83 ILE A CA 1
ATOM 680 C C . ILE A 1 83 ? -6.849 -15.472 -11.611 1.00 90.50 83 ILE A C 1
ATOM 682 O O . ILE A 1 83 ? -6.717 -15.578 -10.391 1.00 90.50 83 ILE A O 1
ATOM 686 N N . GLU A 1 84 ? -6.355 -14.430 -12.284 1.00 90.19 84 GLU A N 1
ATOM 687 C CA . GLU A 1 84 ? -5.655 -13.322 -11.619 1.00 90.19 84 GLU A CA 1
ATOM 688 C C . GLU A 1 84 ? -6.576 -12.589 -10.649 1.00 90.19 84 GLU A C 1
ATOM 690 O O . GLU A 1 84 ? -6.193 -12.305 -9.512 1.00 90.19 84 GLU A O 1
ATOM 695 N N . SER A 1 85 ? -7.825 -12.354 -11.054 1.00 91.56 85 SER A N 1
ATOM 696 C CA . SER A 1 85 ? -8.818 -11.719 -10.187 1.00 91.56 85 SER A CA 1
ATOM 697 C C . SER A 1 85 ? -9.156 -12.572 -8.954 1.00 91.56 85 SER A C 1
ATOM 699 O O . SER A 1 85 ? -9.279 -12.037 -7.849 1.00 91.56 85 SER A O 1
ATOM 701 N N . LEU A 1 86 ? -9.209 -13.904 -9.093 1.00 91.31 86 LEU A N 1
ATOM 702 C CA . LEU A 1 86 ? -9.350 -14.833 -7.967 1.00 91.31 86 LEU A CA 1
ATOM 703 C C . LEU A 1 86 ? -8.115 -14.800 -7.059 1.00 91.31 86 LEU A C 1
ATOM 705 O O . LEU A 1 86 ? -8.257 -14.724 -5.838 1.00 91.31 86 LEU A O 1
ATOM 709 N N . GLY A 1 87 ? -6.913 -14.790 -7.642 1.00 91.12 87 GLY A N 1
ATOM 710 C CA . GLY A 1 87 ? -5.653 -14.628 -6.917 1.00 91.12 87 GLY A CA 1
ATOM 711 C C . GLY A 1 87 ? -5.624 -13.335 -6.100 1.00 91.12 87 GLY A C 1
ATOM 712 O O . GLY A 1 87 ? -5.270 -13.348 -4.922 1.00 91.12 87 GLY A O 1
ATOM 713 N N . PHE A 1 88 ? -6.095 -12.227 -6.673 1.00 92.00 88 PHE A N 1
ATOM 714 C CA . PHE A 1 88 ? -6.251 -10.959 -5.966 1.00 92.00 88 PHE A CA 1
ATOM 715 C C . PHE A 1 88 ? -7.245 -11.047 -4.796 1.00 92.00 88 PHE A C 1
ATOM 717 O O . PHE A 1 88 ? -6.947 -10.560 -3.702 1.00 92.00 88 PHE A O 1
ATOM 724 N N . ILE A 1 89 ? -8.390 -11.715 -4.970 1.00 91.81 89 ILE A N 1
ATOM 725 C CA . ILE A 1 89 ? -9.386 -11.903 -3.899 1.00 91.81 89 ILE A CA 1
ATOM 726 C C . ILE A 1 89 ? -8.801 -12.672 -2.703 1.00 91.81 89 ILE A C 1
ATOM 728 O O . ILE A 1 89 ? -9.177 -12.389 -1.561 1.00 91.81 89 ILE A O 1
ATOM 732 N N . LEU A 1 90 ? -7.830 -13.572 -2.911 1.00 90.88 90 LEU A N 1
ATOM 733 C CA . LEU A 1 90 ? -7.138 -14.249 -1.805 1.00 90.88 90 LEU A CA 1
ATOM 734 C C . LEU A 1 90 ? -6.432 -13.252 -0.869 1.00 90.88 90 LEU A C 1
ATOM 736 O O . LEU A 1 90 ? -6.460 -13.418 0.352 1.00 90.88 90 LEU A O 1
ATOM 740 N N . TYR A 1 91 ? -5.879 -12.158 -1.398 1.00 90.81 91 TYR A N 1
ATOM 741 C CA . TYR A 1 91 ? -5.276 -11.105 -0.571 1.00 90.81 91 TYR A CA 1
ATOM 742 C C . TYR A 1 91 ? -6.308 -10.296 0.224 1.00 90.81 91 TYR A C 1
ATOM 744 O O . TYR A 1 91 ? -5.946 -9.650 1.211 1.00 90.81 91 TYR A O 1
ATOM 752 N N . LEU A 1 92 ? -7.591 -10.366 -0.148 1.00 90.31 92 LEU A N 1
ATOM 753 C CA . LEU A 1 92 ? -8.717 -9.747 0.553 1.00 90.31 92 LEU A CA 1
ATOM 754 C C . LEU A 1 92 ? -9.380 -10.672 1.590 1.00 90.31 92 LEU A C 1
ATOM 756 O O . LEU A 1 92 ? -10.298 -10.230 2.286 1.00 90.31 92 LEU A O 1
ATOM 760 N N . ILE A 1 93 ? -8.901 -11.916 1.766 1.00 87.25 93 ILE A N 1
ATOM 761 C CA . ILE A 1 93 ? -9.414 -12.886 2.759 1.00 87.25 93 ILE A CA 1
ATOM 762 C C . ILE A 1 93 ? -9.687 -12.264 4.140 1.00 87.25 93 ILE A C 1
ATOM 764 O O . ILE A 1 93 ? -10.745 -12.544 4.719 1.00 87.25 93 ILE A O 1
ATOM 768 N N . PRO A 1 94 ? -8.807 -11.407 4.704 1.00 84.19 94 PRO A N 1
ATOM 769 C CA . PRO A 1 94 ? -9.075 -10.792 5.997 1.00 84.19 94 PRO A CA 1
ATOM 770 C C . PRO A 1 94 ? -10.416 -10.046 6.068 1.00 84.19 94 PRO A C 1
ATOM 772 O O . PRO A 1 94 ? -11.053 -10.080 7.119 1.00 84.19 94 PRO A O 1
ATOM 775 N N . PHE A 1 95 ? -10.898 -9.445 4.976 1.00 84.00 95 PHE A N 1
ATOM 776 C CA . PHE A 1 95 ? -12.166 -8.713 4.952 1.00 84.00 95 PHE A CA 1
ATOM 777 C C . PHE A 1 95 ? -13.419 -9.597 4.943 1.00 84.00 95 PHE A C 1
ATOM 779 O O . PHE A 1 95 ? -14.478 -9.121 5.344 1.00 84.00 95 PHE A O 1
ATOM 786 N N . PHE A 1 96 ? -13.327 -10.892 4.626 1.00 81.38 96 PHE A N 1
ATOM 787 C CA . PHE A 1 96 ? -14.479 -11.806 4.725 1.00 81.38 96 PHE A CA 1
ATOM 788 C C . PHE A 1 96 ? -14.913 -12.070 6.177 1.00 81.38 96 PHE A C 1
ATOM 790 O O . PHE A 1 96 ? -16.016 -12.548 6.448 1.00 81.38 96 PHE A O 1
ATOM 797 N N . LYS A 1 97 ? -14.071 -11.736 7.159 1.00 81.12 97 LYS A N 1
ATOM 798 C CA . LYS A 1 97 ? -14.414 -11.870 8.577 1.00 81.12 97 LYS A CA 1
ATOM 799 C C . LYS A 1 97 ? -15.293 -10.688 9.021 1.00 81.12 97 LYS A C 1
ATOM 801 O O . LYS A 1 97 ? -14.865 -9.535 9.029 1.00 81.12 97 LYS A O 1
ATOM 806 N N . LYS A 1 98 ? -16.505 -10.988 9.512 1.00 70.69 98 LYS A N 1
ATOM 807 C CA . LYS A 1 98 ? -17.526 -10.013 9.972 1.00 70.69 98 LYS A CA 1
ATOM 808 C C . LYS A 1 98 ? -16.986 -8.885 10.864 1.00 70.69 98 LYS A C 1
ATOM 810 O O . LYS A 1 98 ? -17.429 -7.746 10.746 1.00 70.69 98 LYS A O 1
ATOM 815 N N . LYS A 1 99 ? -16.024 -9.186 11.746 1.00 76.00 99 LYS A N 1
ATOM 816 C CA . LYS A 1 99 ? -15.422 -8.202 12.662 1.00 76.00 99 LYS A CA 1
ATOM 817 C C . LYS A 1 99 ? -14.791 -7.014 11.921 1.00 76.00 99 LYS A C 1
ATOM 819 O O . LYS A 1 99 ? -14.860 -5.903 12.430 1.00 76.00 99 LYS A O 1
ATOM 824 N N . TYR A 1 100 ? -14.213 -7.231 10.739 1.00 73.44 100 TYR A N 1
ATOM 825 C CA . TYR A 1 100 ? -13.565 -6.170 9.962 1.00 73.44 100 TYR A CA 1
ATOM 826 C C . TYR A 1 100 ? -14.579 -5.317 9.214 1.00 73.44 100 TYR A C 1
ATOM 828 O O . TYR A 1 100 ? -14.514 -4.092 9.288 1.00 73.44 100 TYR A O 1
ATOM 836 N N . LEU A 1 101 ? -15.561 -5.949 8.569 1.00 70.75 101 LEU A N 1
ATOM 837 C CA . LEU A 1 101 ? -16.616 -5.247 7.832 1.00 70.75 101 LEU A CA 1
ATOM 838 C C . LEU A 1 101 ? -17.392 -4.275 8.726 1.00 70.75 101 LEU A C 1
ATOM 840 O O . LEU A 1 101 ? -17.636 -3.144 8.326 1.00 70.75 101 LEU A O 1
ATOM 844 N N . ASN A 1 102 ? -17.656 -4.638 9.982 1.00 71.25 102 ASN A N 1
ATOM 845 C CA . ASN A 1 102 ? -18.330 -3.733 10.917 1.00 71.25 102 ASN A CA 1
ATOM 846 C C . ASN A 1 102 ? -17.548 -2.431 11.188 1.00 71.25 102 ASN A C 1
ATOM 848 O O . ASN A 1 102 ? -18.147 -1.405 11.508 1.00 71.25 102 ASN A O 1
ATOM 852 N N . ILE A 1 103 ? -16.218 -2.465 11.082 1.00 70.50 103 ILE A N 1
ATOM 853 C CA . ILE A 1 103 ? -15.345 -1.320 11.358 1.00 70.50 103 ILE A CA 1
ATOM 854 C C . ILE A 1 103 ? -15.175 -0.482 10.093 1.00 70.50 103 ILE A C 1
ATOM 856 O O . ILE A 1 103 ? -15.449 0.722 10.074 1.00 70.50 103 ILE A O 1
ATOM 860 N N . VAL A 1 104 ? -14.771 -1.133 9.006 1.00 72.50 104 VAL A N 1
ATOM 861 C CA . VAL A 1 104 ? -14.434 -0.444 7.759 1.00 72.50 104 VAL A CA 1
ATOM 862 C C . VAL A 1 104 ? -15.699 -0.111 6.941 1.00 72.50 104 VAL A C 1
ATOM 864 O O . VAL A 1 104 ? -15.724 0.843 6.165 1.00 72.50 104 VAL A O 1
ATOM 867 N N . GLY A 1 105 ? -16.828 -0.767 7.220 1.00 79.00 105 GLY A N 1
ATOM 868 C CA . GLY A 1 105 ? -18.099 -0.609 6.511 1.00 79.00 105 GLY A CA 1
ATOM 869 C C . GLY A 1 105 ? -18.026 -1.206 5.109 1.00 79.00 105 GLY A C 1
ATOM 870 O O . GLY A 1 105 ? -17.538 -2.317 4.933 1.00 79.00 105 GLY A O 1
ATOM 871 N N . TYR A 1 106 ? -18.475 -0.444 4.111 1.00 81.38 106 TYR A N 1
ATOM 872 C CA . TYR A 1 106 ? -18.462 -0.842 2.697 1.00 81.38 106 TYR A CA 1
ATOM 873 C C . TYR A 1 106 ? -17.131 -0.598 1.982 1.00 81.38 106 TYR A C 1
ATOM 875 O O . TYR A 1 106 ? -16.979 -0.965 0.825 1.00 81.38 106 TYR A O 1
ATOM 883 N N . LEU A 1 107 ? -16.148 -0.011 2.661 1.00 80.38 107 LEU A N 1
ATOM 884 C CA . LEU A 1 107 ? -14.863 0.348 2.070 1.00 80.38 107 LEU A CA 1
ATOM 885 C C . LEU A 1 107 ? -14.066 -0.853 1.497 1.00 80.38 107 LEU A C 1
ATOM 887 O O . LEU A 1 107 ? -13.395 -0.668 0.487 1.00 80.38 107 LEU A O 1
ATOM 891 N N . PRO A 1 108 ? -14.177 -2.096 2.013 1.00 82.06 108 PRO A N 1
ATOM 892 C CA . PRO A 1 108 ? -13.649 -3.277 1.324 1.00 82.06 108 PRO A CA 1
ATOM 893 C C . PRO A 1 108 ? -14.216 -3.491 -0.086 1.00 82.06 108 PRO A C 1
ATOM 895 O O . PRO A 1 108 ? -13.501 -3.976 -0.952 1.00 82.06 108 PRO A O 1
ATOM 898 N N . CYS A 1 109 ? -15.457 -3.081 -0.360 1.00 83.38 109 CYS A N 1
ATOM 899 C CA . CYS A 1 109 ? -16.025 -3.162 -1.710 1.00 83.38 109 CYS A CA 1
ATOM 900 C C . CYS A 1 109 ? -15.305 -2.207 -2.673 1.00 83.38 109 CYS A C 1
ATOM 902 O O . CYS A 1 109 ? -15.135 -2.528 -3.841 1.00 83.38 109 CYS A O 1
ATOM 904 N N . LEU A 1 110 ? -14.807 -1.069 -2.177 1.00 84.56 110 LEU A N 1
ATOM 905 C CA . LEU A 1 110 ? -13.989 -0.156 -2.973 1.00 84.56 110 LEU A CA 1
ATOM 906 C C . LEU A 1 110 ? -12.654 -0.816 -3.362 1.00 84.56 110 LEU A C 1
ATOM 908 O O . LEU A 1 110 ? -12.265 -0.743 -4.522 1.00 84.56 110 LEU A O 1
ATOM 912 N N . PHE A 1 111 ? -12.003 -1.545 -2.443 1.00 82.75 111 PHE A N 1
ATOM 913 C CA . PHE A 1 111 ? -10.782 -2.311 -2.753 1.00 82.75 111 PHE A CA 1
ATOM 914 C C . PHE A 1 111 ? -10.962 -3.323 -3.878 1.00 82.75 111 PHE A C 1
ATOM 916 O O . PHE A 1 111 ? -10.019 -3.565 -4.623 1.00 82.75 111 PHE A O 1
ATOM 923 N N . VAL A 1 112 ? -12.150 -3.911 -3.983 1.00 87.88 112 VAL A N 1
ATOM 924 C CA . VAL A 1 112 ? -12.446 -4.920 -4.996 1.00 87.88 112 VAL A CA 1
ATOM 925 C C . VAL A 1 112 ? -12.420 -4.317 -6.402 1.00 87.88 112 VAL A C 1
ATOM 927 O O . VAL A 1 112 ? -11.891 -4.950 -7.301 1.00 87.88 112 VAL A O 1
ATOM 930 N N . PHE A 1 113 ? -12.896 -3.082 -6.589 1.00 89.88 113 PHE A N 1
ATOM 931 C CA . PHE A 1 113 ? -12.947 -2.442 -7.912 1.00 89.88 113 PHE A CA 1
ATOM 932 C C . PHE A 1 113 ? -11.744 -1.553 -8.240 1.00 89.88 113 PHE A C 1
ATOM 934 O O . PHE A 1 113 ? -11.526 -1.240 -9.406 1.00 89.88 113 PHE A O 1
ATOM 941 N N . LEU A 1 114 ? -10.935 -1.153 -7.254 1.00 89.31 114 LEU A N 1
ATOM 942 C CA . LEU A 1 114 ? -9.757 -0.312 -7.501 1.00 89.31 114 LEU A CA 1
ATOM 943 C C . LEU A 1 114 ? -8.760 -0.863 -8.544 1.00 89.31 114 LEU A C 1
ATOM 945 O O . LEU A 1 114 ? 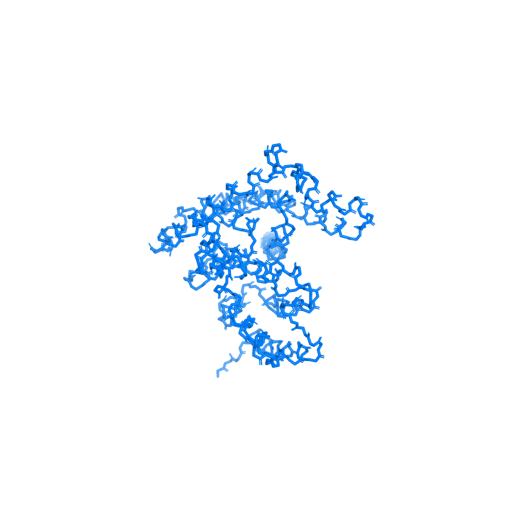-8.178 -0.041 -9.258 1.00 89.31 114 LEU A O 1
ATOM 949 N N . PRO A 1 115 ? -8.537 -2.189 -8.687 1.00 89.50 115 PRO A N 1
ATOM 950 C CA . PRO A 1 115 ? -7.639 -2.701 -9.718 1.00 89.50 115 PRO A CA 1
ATOM 951 C C . PRO A 1 115 ? -8.080 -2.338 -11.139 1.00 89.50 115 PRO A C 1
ATOM 953 O O . PRO A 1 115 ? -7.217 -2.228 -12.001 1.00 89.50 115 PRO A O 1
ATOM 956 N N . LEU A 1 116 ? -9.378 -2.076 -11.363 1.00 86.38 116 LEU A N 1
ATOM 957 C CA . LEU A 1 116 ? -9.907 -1.634 -12.657 1.00 86.38 116 LEU A CA 1
ATOM 958 C C . LEU A 1 116 ? -9.389 -0.248 -13.080 1.00 86.38 116 LEU A C 1
ATOM 960 O O . LEU A 1 116 ? -9.381 0.060 -14.265 1.00 86.38 116 LEU A O 1
ATOM 964 N N . PHE A 1 117 ? -8.978 0.592 -12.124 1.00 85.25 117 PHE A N 1
ATOM 965 C CA . PHE A 1 117 ? -8.649 1.999 -12.379 1.00 85.25 117 PHE A CA 1
ATOM 966 C C . PHE A 1 117 ? -7.161 2.330 -12.261 1.00 85.25 117 PHE A C 1
ATOM 968 O O . PHE A 1 117 ? -6.732 3.353 -12.787 1.00 85.25 117 PHE A O 1
ATOM 975 N N . VAL A 1 118 ? -6.380 1.532 -11.524 1.00 83.50 118 VAL A N 1
ATOM 976 C CA . VAL A 1 118 ? -4.986 1.886 -11.202 1.00 83.50 118 VAL A CA 1
ATOM 977 C C . VAL A 1 118 ? -4.014 0.766 -11.558 1.00 83.50 118 VAL A C 1
ATOM 979 O O . VAL A 1 118 ? -3.199 0.930 -12.456 1.00 83.50 118 VAL A O 1
ATOM 982 N N . SER A 1 119 ? -4.049 -0.341 -10.814 1.00 87.75 119 SER A N 1
ATOM 983 C CA . SER A 1 119 ? -3.380 -1.624 -11.093 1.00 87.75 119 SER A CA 1
ATOM 984 C C . SER A 1 119 ? -3.500 -2.529 -9.866 1.00 87.75 119 SER A C 1
ATOM 986 O O . SER A 1 119 ? -3.632 -2.041 -8.737 1.00 87.75 119 SER A O 1
ATOM 988 N N . TYR A 1 120 ? -3.343 -3.842 -10.044 1.00 88.81 120 TYR A N 1
ATOM 989 C CA . TYR A 1 120 ? -3.229 -4.781 -8.922 1.00 88.81 120 TYR A CA 1
ATOM 990 C C . TYR A 1 120 ? -2.115 -4.390 -7.943 1.00 88.81 120 TYR A C 1
ATOM 992 O O . TYR A 1 120 ? -2.331 -4.375 -6.730 1.00 88.81 120 TYR A O 1
ATOM 1000 N N . ARG A 1 121 ? -0.940 -3.998 -8.456 1.00 86.00 121 ARG A N 1
ATOM 1001 C CA . ARG A 1 121 ? 0.221 -3.616 -7.638 1.00 86.00 121 ARG A CA 1
ATOM 1002 C C . ARG A 1 121 ? -0.106 -2.484 -6.673 1.00 86.00 121 ARG A C 1
ATOM 1004 O O . ARG A 1 121 ? 0.228 -2.565 -5.490 1.00 86.00 121 ARG A O 1
ATOM 1011 N N . THR A 1 122 ? -0.745 -1.432 -7.174 1.00 88.56 122 THR A N 1
ATOM 1012 C CA . THR A 1 122 ? -1.081 -0.268 -6.358 1.00 88.56 122 THR A CA 1
ATOM 1013 C C . THR A 1 122 ? -2.066 -0.639 -5.256 1.00 88.56 122 THR A C 1
ATOM 1015 O O . THR A 1 122 ? -1.875 -0.253 -4.103 1.00 88.56 122 THR A O 1
ATOM 1018 N N . VAL A 1 123 ? -3.079 -1.443 -5.581 1.00 92.06 123 VAL A N 1
ATOM 1019 C CA . VAL A 1 123 ? -4.118 -1.846 -4.625 1.00 92.06 123 VAL A CA 1
ATOM 1020 C C . VAL A 1 123 ? -3.573 -2.789 -3.556 1.00 92.06 123 VAL A C 1
ATOM 1022 O O . VAL A 1 123 ? -3.842 -2.593 -2.371 1.00 92.06 123 VAL A O 1
ATOM 1025 N N . LEU A 1 124 ? -2.738 -3.757 -3.937 1.00 92.56 124 LEU A N 1
ATOM 1026 C CA . LEU A 1 124 ? -2.028 -4.618 -2.991 1.00 92.56 124 LEU A CA 1
ATOM 1027 C C . LEU A 1 124 ? -1.110 -3.799 -2.060 1.00 92.56 124 LEU A C 1
ATOM 1029 O O . LEU A 1 124 ? -1.050 -4.060 -0.858 1.00 92.56 124 LEU A O 1
ATOM 1033 N N . GLY A 1 125 ? -0.464 -2.751 -2.583 1.00 92.00 125 GLY A N 1
ATOM 1034 C CA . GLY A 1 125 ? 0.285 -1.784 -1.779 1.00 92.00 125 GLY A CA 1
ATOM 1035 C C . GLY A 1 125 ? -0.589 -1.031 -0.765 1.00 92.00 125 GLY A C 1
ATOM 1036 O O . GLY A 1 125 ? -0.227 -0.934 0.407 1.00 92.00 125 GLY A O 1
ATOM 1037 N N . MET A 1 126 ? -1.771 -0.554 -1.173 1.00 93.56 126 MET A N 1
ATOM 1038 C CA . MET A 1 126 ? -2.742 0.086 -0.268 1.00 93.56 126 MET A CA 1
ATOM 1039 C C . MET A 1 126 ? -3.235 -0.859 0.839 1.00 93.56 126 MET A C 1
ATOM 1041 O O . MET A 1 126 ? -3.403 -0.436 1.988 1.00 93.56 126 MET A O 1
ATOM 1045 N N . LEU A 1 127 ? -3.448 -2.144 0.525 1.00 94.12 127 LEU A N 1
ATOM 1046 C CA . LEU A 1 127 ? -3.852 -3.149 1.514 1.00 94.12 127 LEU A CA 1
ATOM 1047 C C . LEU A 1 127 ? -2.813 -3.306 2.627 1.00 94.12 127 LEU A C 1
ATOM 1049 O O . LEU A 1 127 ? -3.201 -3.442 3.786 1.00 94.12 127 LEU A O 1
ATOM 1053 N N . SER A 1 128 ? -1.514 -3.221 2.312 1.00 93.88 128 SER A N 1
ATOM 1054 C CA . SER A 1 128 ? -0.440 -3.328 3.308 1.00 93.88 128 SER A CA 1
ATOM 1055 C C . SER A 1 128 ? -0.620 -2.345 4.473 1.00 93.88 128 SER A C 1
ATOM 1057 O O . SER A 1 128 ? -0.738 -2.766 5.633 1.00 93.88 128 SER A O 1
ATOM 1059 N N . MET A 1 129 ? -0.694 -1.045 4.168 1.00 94.38 129 MET A N 1
ATOM 1060 C CA . MET A 1 129 ? -0.824 0.004 5.184 1.00 94.38 129 MET A CA 1
ATOM 1061 C C . MET A 1 129 ? -2.217 0.029 5.808 1.00 94.38 129 MET A C 1
ATOM 1063 O O . MET A 1 129 ? -2.344 0.280 7.006 1.00 94.38 129 MET A O 1
ATOM 1067 N N . THR A 1 130 ? -3.257 -0.312 5.045 1.00 93.88 130 THR A N 1
ATOM 1068 C CA . THR A 1 130 ? -4.629 -0.399 5.567 1.00 93.88 130 THR A CA 1
ATOM 1069 C C . THR A 1 130 ? -4.763 -1.499 6.617 1.00 93.88 130 THR A C 1
ATOM 1071 O O . THR A 1 130 ? -5.357 -1.288 7.676 1.00 93.88 130 THR A O 1
ATOM 1074 N N . TYR A 1 131 ? -4.176 -2.671 6.370 1.00 92.88 131 TYR A N 1
ATOM 1075 C CA . TYR A 1 131 ? -4.135 -3.753 7.348 1.00 92.88 131 TYR A CA 1
ATOM 1076 C C . TYR A 1 131 ? -3.377 -3.337 8.607 1.00 92.88 131 TYR A C 1
ATOM 1078 O O . TYR A 1 131 ? -3.884 -3.561 9.708 1.00 92.88 131 TYR A O 1
ATOM 1086 N N . LEU A 1 132 ? -2.236 -2.655 8.471 1.00 92.56 132 LEU A N 1
ATOM 1087 C CA . LEU A 1 132 ? -1.499 -2.129 9.623 1.00 92.56 132 LEU A CA 1
ATOM 1088 C C . LEU A 1 132 ? -2.331 -1.115 10.423 1.00 92.56 132 LEU A C 1
ATOM 1090 O O . LEU A 1 132 ? -2.397 -1.197 11.650 1.00 92.56 132 LEU A O 1
ATOM 1094 N N . PHE A 1 133 ? -3.020 -0.202 9.736 1.00 92.06 133 PHE A N 1
ATOM 1095 C CA . PHE A 1 133 ? -3.886 0.801 10.354 1.00 92.06 133 PHE A CA 1
ATOM 1096 C C . PHE A 1 133 ? -5.002 0.149 11.185 1.00 92.06 133 PHE A C 1
ATOM 1098 O O . PHE A 1 133 ? -5.187 0.471 12.361 1.00 92.06 133 PHE A O 1
ATOM 1105 N N . ILE A 1 134 ? -5.706 -0.832 10.610 1.00 88.56 134 ILE A N 1
ATOM 1106 C CA . ILE A 1 134 ? -6.783 -1.564 11.295 1.00 88.56 134 ILE A CA 1
ATOM 1107 C C . ILE A 1 134 ? -6.252 -2.279 12.549 1.00 88.56 134 ILE A C 1
ATOM 1109 O O . ILE A 1 134 ? -6.903 -2.269 13.597 1.00 88.56 134 ILE A O 1
ATOM 1113 N N . LEU A 1 135 ? -5.061 -2.880 12.482 1.00 88.38 135 LEU A N 1
ATOM 1114 C CA . LEU A 1 135 ? -4.447 -3.555 13.631 1.00 88.38 135 LEU A CA 1
ATOM 1115 C C . LEU A 1 135 ? -4.139 -2.598 14.792 1.00 88.38 135 LEU A C 1
ATOM 1117 O O . LEU A 1 135 ? -4.334 -2.947 15.963 1.00 88.38 135 LEU A O 1
ATOM 1121 N N . LEU A 1 136 ? -3.651 -1.398 14.477 1.00 86.75 136 LEU A N 1
ATOM 1122 C CA . LEU A 1 136 ? -3.217 -0.421 15.474 1.00 86.75 136 LEU A CA 1
ATOM 1123 C C . LEU A 1 136 ? -4.386 0.304 16.139 1.00 86.75 136 LEU A C 1
ATOM 1125 O O . LEU A 1 136 ? -4.366 0.497 17.359 1.00 86.75 136 LEU A O 1
ATOM 1129 N N . PHE A 1 137 ? -5.408 0.669 15.363 1.00 84.44 137 PHE A N 1
ATOM 1130 C CA . PHE A 1 137 ? -6.450 1.597 15.814 1.00 84.44 137 PHE A CA 1
ATOM 1131 C C . PHE A 1 137 ? -7.823 0.959 16.005 1.00 84.44 137 PHE A C 1
ATOM 1133 O O . PHE A 1 137 ? -8.658 1.515 16.713 1.00 84.44 137 PHE A O 1
ATOM 1140 N N . CYS A 1 138 ? -8.065 -0.227 15.445 1.00 75.44 138 CYS A N 1
ATOM 1141 C CA . CYS A 1 138 ? -9.370 -0.883 15.527 1.00 75.44 138 CYS A CA 1
ATOM 1142 C C . CYS A 1 138 ? -9.402 -2.069 16.509 1.00 75.44 138 CYS A C 1
ATOM 1144 O O . CYS A 1 138 ? -10.372 -2.827 16.535 1.00 75.44 138 CYS A O 1
ATOM 1146 N N . HIS A 1 139 ? -8.353 -2.240 17.326 1.00 68.38 139 HIS A N 1
ATOM 1147 C CA . HIS A 1 139 ? -8.237 -3.276 18.366 1.00 68.38 139 HIS A CA 1
ATOM 1148 C C . HIS A 1 139 ? -8.511 -4.711 17.876 1.00 68.38 139 HIS A C 1
ATOM 1150 O O . HIS A 1 139 ? -8.995 -5.572 18.624 1.00 68.38 139 HIS A O 1
ATOM 1156 N N . ILE A 1 140 ? -8.194 -5.009 16.614 1.00 74.56 140 ILE A N 1
ATOM 1157 C CA . ILE A 1 140 ? -8.283 -6.373 16.101 1.00 74.56 140 ILE A CA 1
ATOM 1158 C C . ILE A 1 140 ? -6.922 -7.043 16.216 1.00 74.56 140 ILE A C 1
ATOM 1160 O O . ILE A 1 140 ? -5.972 -6.648 15.557 1.00 74.56 140 ILE A O 1
ATOM 1164 N N . LYS A 1 141 ? -6.843 -8.087 17.044 1.00 81.88 141 LYS A N 1
ATOM 1165 C CA . LYS A 1 141 ? -5.665 -8.949 17.127 1.00 81.88 141 LYS A CA 1
ATOM 1166 C C . LYS A 1 141 ? -5.780 -10.055 16.085 1.00 81.88 141 LYS A C 1
ATOM 1168 O O . LYS A 1 141 ? -6.618 -10.943 16.230 1.00 81.88 141 LYS A O 1
ATOM 1173 N N . SER A 1 142 ? -4.986 -9.984 15.021 1.00 84.25 142 SER A N 1
ATOM 1174 C CA 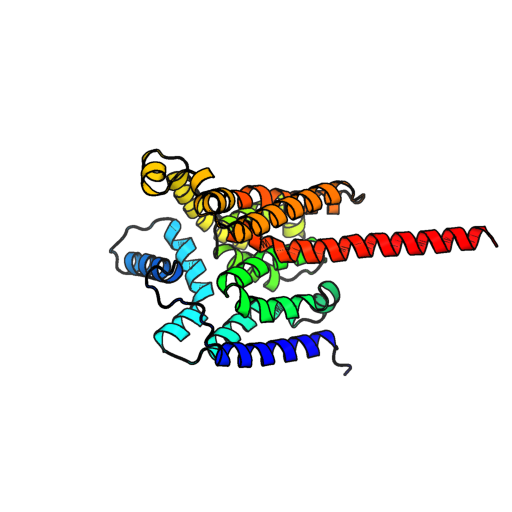. SER A 1 142 ? -4.993 -10.996 13.967 1.00 84.25 142 SER A CA 1
ATOM 1175 C C . SER A 1 142 ? -3.619 -11.163 13.334 1.00 84.25 142 SER A C 1
ATOM 1177 O O . SER A 1 142 ? -3.132 -10.275 12.640 1.00 84.25 142 SER A O 1
ATOM 1179 N N . TYR A 1 143 ? -3.027 -12.343 13.537 1.00 84.50 143 TYR A N 1
ATOM 1180 C CA . TYR A 1 143 ? -1.754 -12.710 12.914 1.00 84.50 143 TYR A CA 1
ATOM 1181 C C . TYR A 1 143 ? -1.832 -12.696 11.386 1.00 84.50 143 TYR A C 1
ATOM 1183 O O . TYR A 1 143 ? -0.879 -12.270 10.749 1.00 84.50 143 TYR A O 1
ATOM 1191 N N . SER A 1 144 ? -2.976 -13.072 10.796 1.00 85.69 144 SER A N 1
ATOM 1192 C CA . SER A 1 144 ? -3.146 -13.036 9.339 1.00 85.69 144 SER A CA 1
ATOM 1193 C C . SER A 1 144 ? -3.057 -11.614 8.787 1.00 85.69 144 SER A C 1
ATOM 1195 O O . SER A 1 144 ? -2.378 -11.401 7.794 1.00 85.69 144 SER A O 1
ATOM 1197 N N . LEU A 1 145 ? -3.688 -10.626 9.436 1.00 88.75 145 LEU A N 1
ATOM 1198 C CA . LEU A 1 145 ? -3.567 -9.228 9.006 1.00 88.75 145 LEU A CA 1
ATOM 1199 C C . LEU A 1 145 ? -2.137 -8.715 9.127 1.00 88.75 145 LEU A C 1
ATOM 1201 O O . LEU A 1 145 ? -1.672 -8.010 8.240 1.00 88.75 145 LEU A O 1
ATOM 1205 N N . LEU A 1 146 ? -1.452 -9.059 10.220 1.00 88.38 146 LEU A N 1
ATOM 1206 C CA . LEU A 1 146 ? -0.075 -8.627 10.438 1.00 88.38 146 LEU A CA 1
ATOM 1207 C C . LEU A 1 146 ? 0.844 -9.231 9.375 1.00 88.38 146 LEU A C 1
ATOM 1209 O O . LEU A 1 146 ? 1.644 -8.513 8.787 1.00 88.38 146 LEU A O 1
ATOM 1213 N N . PHE A 1 147 ? 0.668 -10.523 9.093 1.00 86.69 147 PHE A N 1
ATOM 1214 C CA . PHE A 1 147 ? 1.403 -11.241 8.063 1.00 86.69 147 PHE A CA 1
ATOM 1215 C C . PHE A 1 147 ? 1.147 -10.669 6.667 1.00 86.69 147 PHE A C 1
ATOM 1217 O O . PHE A 1 147 ? 2.102 -10.321 5.985 1.00 86.69 147 PHE A O 1
ATOM 1224 N N . PHE A 1 148 ? -0.114 -10.494 6.253 1.00 89.50 148 PHE A N 1
ATOM 1225 C CA . PHE A 1 148 ? -0.426 -9.898 4.949 1.00 89.50 148 PHE A CA 1
ATOM 1226 C C . PHE A 1 148 ? 0.053 -8.450 4.849 1.00 89.50 148 PHE A C 1
ATOM 1228 O O . PHE A 1 148 ? 0.577 -8.059 3.813 1.00 89.50 148 PHE A O 1
ATOM 1235 N N . SER A 1 149 ? -0.077 -7.658 5.916 1.00 92.12 149 SER A N 1
ATOM 1236 C CA . SER A 1 149 ? 0.430 -6.285 5.957 1.00 92.12 149 SER A CA 1
ATOM 1237 C C . SER A 1 149 ? 1.937 -6.239 5.698 1.00 92.12 149 SER A C 1
ATOM 1239 O O . SER A 1 149 ? 2.390 -5.525 4.805 1.00 92.12 149 SER A O 1
ATOM 1241 N N . ALA A 1 150 ? 2.688 -7.060 6.432 1.00 88.06 150 ALA A N 1
ATOM 1242 C CA . ALA A 1 150 ? 4.124 -7.236 6.287 1.00 88.06 150 ALA A CA 1
ATOM 1243 C C . ALA A 1 150 ? 4.527 -7.727 4.894 1.00 88.06 150 ALA A C 1
ATOM 1245 O O . ALA A 1 150 ? 5.344 -7.098 4.227 1.00 88.06 150 ALA A O 1
ATOM 1246 N N . LEU A 1 151 ? 3.936 -8.833 4.443 1.00 87.31 151 LEU A N 1
ATOM 1247 C CA . LEU A 1 151 ? 4.218 -9.448 3.153 1.00 87.31 151 LEU A CA 1
ATOM 1248 C C . LEU A 1 151 ? 3.994 -8.433 2.027 1.00 87.31 151 LEU A C 1
ATOM 1250 O O . LEU A 1 151 ? 4.937 -8.120 1.309 1.00 87.31 151 LEU A O 1
ATOM 1254 N N . LEU A 1 152 ? 2.811 -7.814 1.963 1.00 90.94 152 LEU A N 1
ATOM 1255 C CA . LEU A 1 152 ? 2.454 -6.832 0.934 1.00 90.94 152 LEU A CA 1
ATOM 1256 C C . LEU A 1 152 ? 3.279 -5.544 0.992 1.00 90.94 152 LEU A C 1
ATOM 1258 O O . LEU A 1 152 ? 3.458 -4.904 -0.045 1.00 90.94 152 LEU A O 1
ATOM 1262 N N . SER A 1 153 ? 3.818 -5.171 2.160 1.00 88.94 153 SER A N 1
ATOM 1263 C CA . SER A 1 153 ? 4.678 -3.985 2.261 1.00 88.94 153 SER A CA 1
ATOM 1264 C C . SER A 1 153 ? 5.870 -4.091 1.311 1.00 88.94 153 SER A C 1
ATOM 1266 O O . SER A 1 153 ? 6.263 -3.094 0.707 1.00 88.94 153 SER A O 1
ATOM 1268 N N . ASN A 1 154 ? 6.371 -5.314 1.079 1.00 85.19 154 ASN A N 1
ATOM 1269 C CA . ASN A 1 154 ? 7.529 -5.575 0.230 1.00 85.19 154 ASN A CA 1
ATOM 1270 C C . ASN A 1 154 ? 7.327 -5.182 -1.233 1.00 85.19 154 ASN A C 1
ATOM 1272 O O . ASN A 1 154 ? 8.326 -5.026 -1.922 1.00 85.19 154 ASN A O 1
ATOM 1276 N N . LEU A 1 155 ? 6.104 -4.937 -1.718 1.00 83.81 155 LEU A N 1
ATOM 1277 C CA . LEU A 1 155 ? 5.829 -4.541 -3.111 1.00 83.81 155 LEU A CA 1
ATOM 1278 C C . LEU A 1 155 ? 6.449 -3.192 -3.529 1.00 83.81 155 LEU A C 1
ATOM 1280 O O . LEU A 1 155 ? 6.620 -2.918 -4.725 1.00 83.81 155 LEU A O 1
ATOM 1284 N N . SER A 1 156 ? 6.788 -2.337 -2.562 1.00 83.19 156 SER A N 1
ATOM 1285 C CA . SER A 1 156 ? 7.497 -1.077 -2.791 1.00 83.19 156 SER A CA 1
ATOM 1286 C C . SER A 1 156 ? 8.311 -0.702 -1.564 1.00 83.19 156 SER A C 1
ATOM 1288 O O . SER A 1 156 ? 7.785 -0.669 -0.457 1.00 83.19 156 SER A O 1
ATOM 1290 N N . SER A 1 157 ? 9.575 -0.331 -1.748 1.00 79.06 157 SER A N 1
ATOM 1291 C CA . SER A 1 157 ? 10.434 0.080 -0.632 1.00 79.06 157 SER A CA 1
ATOM 1292 C C . SER A 1 157 ? 9.939 1.327 0.103 1.00 79.06 157 SER A C 1
ATOM 1294 O O . SER A 1 157 ? 10.189 1.443 1.297 1.00 79.06 157 SER A O 1
ATOM 1296 N N . GLY A 1 158 ? 9.176 2.210 -0.557 1.00 82.81 158 GLY A N 1
ATOM 1297 C CA . GLY A 1 158 ? 8.507 3.322 0.128 1.00 82.81 158 GLY A CA 1
ATOM 1298 C C . GLY A 1 158 ? 7.465 2.837 1.142 1.00 82.81 158 GLY A C 1
ATOM 1299 O O . GLY A 1 158 ? 7.396 3.357 2.252 1.00 82.81 158 GLY A O 1
ATOM 1300 N N . ILE A 1 159 ? 6.707 1.789 0.795 1.00 89.06 159 ILE A N 1
ATOM 1301 C CA . ILE A 1 159 ? 5.710 1.181 1.687 1.00 89.06 159 ILE A CA 1
ATOM 1302 C C . ILE A 1 159 ? 6.408 0.444 2.827 1.00 89.06 159 ILE A C 1
ATOM 1304 O O . ILE A 1 159 ? 6.016 0.605 3.980 1.00 89.06 159 ILE A O 1
ATOM 1308 N N . VAL A 1 160 ? 7.460 -0.327 2.535 1.00 86.06 160 VAL A N 1
ATOM 1309 C CA . VAL A 1 160 ? 8.185 -1.041 3.592 1.00 86.06 160 VAL A CA 1
ATOM 1310 C C . VAL A 1 160 ? 8.819 -0.077 4.601 1.00 86.06 160 VAL A C 1
ATOM 1312 O O . VAL A 1 160 ? 8.728 -0.309 5.807 1.00 86.06 160 VAL A O 1
ATOM 1315 N N . LEU A 1 161 ? 9.430 1.019 4.133 1.00 85.19 161 LEU A N 1
ATOM 1316 C CA . LEU A 1 161 ? 10.022 2.031 5.010 1.00 85.19 161 LEU A CA 1
ATOM 1317 C C . LEU A 1 161 ? 8.971 2.609 5.966 1.00 85.19 161 LEU A C 1
ATOM 1319 O O . LEU A 1 161 ? 9.177 2.608 7.181 1.00 85.19 161 LEU A O 1
ATOM 1323 N N . SER A 1 162 ? 7.820 3.026 5.430 1.00 89.81 162 SER A N 1
ATOM 1324 C CA . SER A 1 162 ? 6.677 3.456 6.237 1.00 89.81 162 SER A CA 1
ATOM 1325 C C . SER A 1 162 ? 6.247 2.375 7.233 1.00 89.81 162 SER A C 1
ATOM 1327 O O . SER A 1 162 ? 6.147 2.642 8.429 1.00 89.81 162 SER A O 1
ATOM 1329 N N . TRP A 1 163 ? 6.055 1.136 6.772 1.00 90.88 163 TRP A N 1
ATOM 1330 C CA . TRP A 1 163 ? 5.620 0.013 7.603 1.00 90.88 163 TRP A CA 1
ATOM 1331 C C . TRP A 1 163 ? 6.560 -0.230 8.791 1.00 90.88 163 TRP A C 1
ATOM 1333 O O . TRP A 1 163 ? 6.092 -0.431 9.917 1.00 90.88 163 TRP A O 1
ATOM 1343 N N . ILE A 1 164 ? 7.878 -0.155 8.576 1.00 86.56 164 ILE A N 1
ATOM 1344 C CA . ILE A 1 164 ? 8.878 -0.275 9.641 1.00 86.56 164 ILE A CA 1
ATOM 1345 C C . ILE A 1 164 ? 8.796 0.879 10.623 1.00 86.56 164 ILE A C 1
ATOM 1347 O O . ILE A 1 164 ? 8.758 0.624 11.825 1.00 86.56 164 ILE A O 1
ATOM 1351 N N . MET A 1 165 ? 8.757 2.125 10.150 1.00 89.25 165 MET A N 1
ATOM 1352 C CA . MET A 1 165 ? 8.699 3.284 11.042 1.00 89.25 165 MET A CA 1
ATOM 1353 C C . MET A 1 165 ? 7.467 3.217 11.950 1.00 89.25 165 MET A C 1
ATOM 1355 O O . MET A 1 165 ? 7.578 3.414 13.162 1.00 89.25 165 MET A O 1
ATOM 1359 N N . VAL A 1 166 ? 6.309 2.843 11.395 1.00 91.94 166 VAL A N 1
ATOM 1360 C CA . VAL A 1 166 ? 5.090 2.612 12.180 1.00 91.94 166 VAL A CA 1
ATOM 1361 C C . VAL A 1 166 ? 5.266 1.469 13.174 1.00 91.94 166 VAL A C 1
ATOM 1363 O O . VAL A 1 166 ? 4.894 1.602 14.345 1.00 91.94 166 VAL A O 1
ATOM 1366 N N . SER A 1 167 ? 5.812 0.340 12.722 1.00 89.56 167 SER A N 1
ATOM 1367 C CA . SER A 1 167 ? 5.969 -0.860 13.545 1.00 89.56 167 SER A CA 1
ATOM 1368 C C . SER A 1 167 ? 6.951 -0.645 14.699 1.00 89.56 167 SER A C 1
ATOM 1370 O O . SER A 1 167 ? 6.669 -1.079 15.815 1.00 89.56 167 SER A O 1
ATOM 1372 N N . LEU A 1 168 ? 8.052 0.078 14.466 1.00 88.50 168 LEU A N 1
ATOM 1373 C CA . LEU A 1 168 ? 9.029 0.474 15.482 1.00 88.50 168 LEU A CA 1
ATOM 1374 C C . LEU A 1 168 ? 8.433 1.472 16.471 1.00 88.50 168 LEU A C 1
ATOM 1376 O O . LEU A 1 168 ? 8.473 1.244 17.679 1.00 88.50 168 LEU A O 1
ATOM 1380 N N . GLY A 1 169 ? 7.807 2.543 15.980 1.00 87.50 169 GLY A N 1
ATOM 1381 C CA . GLY A 1 169 ? 7.182 3.530 16.859 1.00 87.50 169 GLY A CA 1
ATOM 1382 C C . GLY A 1 169 ? 5.994 2.967 17.656 1.00 87.50 169 GLY A C 1
ATOM 1383 O O . GLY A 1 169 ? 5.660 3.476 18.723 1.00 87.50 169 GLY A O 1
ATOM 1384 N N . SER A 1 170 ? 5.394 1.865 17.193 1.00 88.00 170 SER A N 1
ATOM 1385 C CA . SER A 1 170 ? 4.332 1.127 17.892 1.00 88.00 170 SER A CA 1
ATOM 1386 C C . SER A 1 170 ? 4.807 -0.190 18.527 1.00 88.00 170 SER A C 1
ATOM 1388 O O . SER A 1 170 ? 3.973 -1.022 18.906 1.00 88.00 170 SER A O 1
ATOM 1390 N N . PHE A 1 171 ? 6.121 -0.398 18.676 1.00 87.06 171 PHE A N 1
ATOM 1391 C CA . PHE A 1 171 ? 6.704 -1.699 19.018 1.00 87.06 171 PHE A CA 1
ATOM 1392 C C . PHE A 1 171 ? 6.165 -2.275 20.328 1.00 87.06 171 PHE A C 1
ATOM 1394 O O . PHE A 1 171 ? 5.747 -3.431 20.369 1.00 87.06 171 PHE A O 1
ATOM 1401 N N . PHE A 1 172 ? 6.091 -1.472 21.394 1.00 85.00 172 PHE A N 1
ATOM 1402 C CA . PHE A 1 172 ? 5.585 -1.937 22.691 1.00 85.00 172 PHE A CA 1
ATOM 1403 C C . PHE A 1 172 ? 4.130 -2.424 22.620 1.00 85.00 172 PHE A C 1
ATOM 1405 O O . PHE A 1 172 ? 3.777 -3.433 23.235 1.00 85.00 172 PHE A O 1
ATOM 1412 N N . TYR A 1 173 ? 3.287 -1.755 21.828 1.00 84.75 173 TYR A N 1
ATOM 1413 C CA . TYR A 1 173 ? 1.899 -2.168 21.621 1.00 84.75 173 TYR A CA 1
ATOM 1414 C C . TYR A 1 173 ? 1.803 -3.468 20.813 1.00 84.75 173 TYR A C 1
ATOM 1416 O O . TYR A 1 173 ? 1.044 -4.375 21.177 1.00 84.75 173 TYR A O 1
ATOM 1424 N N . LEU A 1 174 ? 2.582 -3.571 19.731 1.00 85.38 174 LEU A N 1
ATOM 1425 C CA . LEU A 1 174 ? 2.599 -4.755 18.877 1.00 85.38 174 LEU A CA 1
ATOM 1426 C C . LEU A 1 174 ? 3.175 -5.964 19.622 1.00 85.38 174 LEU A C 1
ATOM 1428 O O . LEU A 1 174 ? 2.546 -7.018 19.614 1.00 85.38 174 LEU A O 1
ATOM 1432 N N . LYS A 1 175 ? 4.287 -5.811 20.349 1.00 85.69 175 LYS A N 1
ATOM 1433 C CA . LYS A 1 175 ? 4.909 -6.876 21.155 1.00 85.69 175 LYS A CA 1
ATOM 1434 C C . LYS A 1 175 ? 3.949 -7.418 22.214 1.00 85.69 175 LYS A C 1
ATOM 1436 O O . LYS A 1 175 ? 3.836 -8.628 22.380 1.00 85.69 175 LYS A O 1
ATOM 1441 N N . LYS A 1 176 ? 3.202 -6.537 22.893 1.00 84.12 176 LYS A N 1
ATOM 1442 C CA . LYS A 1 176 ? 2.169 -6.942 23.864 1.00 84.12 176 LYS A CA 1
ATOM 1443 C C . LYS A 1 176 ? 1.014 -7.712 23.209 1.00 84.12 176 LYS A C 1
ATOM 1445 O O . LYS A 1 176 ? 0.358 -8.518 23.864 1.00 84.12 176 LYS A O 1
ATOM 1450 N N . SER A 1 177 ? 0.732 -7.448 21.936 1.00 83.06 177 SER A N 1
ATOM 1451 C CA . SER A 1 177 ? -0.397 -8.044 21.214 1.00 83.06 177 SER A CA 1
ATOM 1452 C C . SER A 1 177 ? -0.030 -9.306 20.426 1.00 83.06 177 SER A C 1
ATOM 1454 O O . SER A 1 177 ? -0.913 -10.131 20.198 1.00 83.06 177 SER A O 1
ATOM 1456 N N . TYR A 1 178 ? 1.241 -9.468 20.042 1.00 83.94 178 TYR A N 1
ATOM 1457 C CA . TYR A 1 178 ? 1.735 -10.512 19.142 1.00 83.94 178 TYR A CA 1
ATOM 1458 C C . TYR A 1 178 ? 3.048 -11.110 19.661 1.00 83.94 178 TYR A C 1
ATOM 1460 O O . TYR A 1 178 ? 4.116 -10.514 19.525 1.00 83.94 178 TYR A O 1
ATOM 1468 N N . LYS A 1 179 ? 2.978 -12.330 20.210 1.00 79.81 179 LYS A N 1
ATOM 1469 C CA . LYS A 1 179 ? 4.137 -13.038 20.786 1.00 79.81 179 LYS A CA 1
ATOM 1470 C C . LYS A 1 179 ? 5.235 -13.299 19.745 1.00 79.81 179 LYS A C 1
ATOM 1472 O O . LYS A 1 179 ? 6.413 -13.177 20.055 1.00 79.81 179 LYS A O 1
ATOM 1477 N N . TYR A 1 180 ? 4.840 -13.600 18.507 1.00 77.06 180 TYR A N 1
ATOM 1478 C CA . TYR A 1 180 ? 5.740 -13.930 17.393 1.00 77.06 180 TYR A CA 1
ATOM 1479 C C . TYR A 1 180 ? 6.039 -12.740 16.465 1.00 77.06 180 TYR A C 1
ATOM 1481 O O . TYR A 1 180 ? 6.367 -12.930 15.298 1.00 77.06 180 TYR A O 1
ATOM 1489 N N . LEU A 1 181 ? 5.916 -11.502 16.958 1.00 79.25 181 LEU A N 1
ATOM 1490 C CA . LEU A 1 181 ? 6.233 -10.305 16.171 1.00 79.25 181 LEU A CA 1
ATOM 1491 C C . LEU A 1 181 ? 7.719 -10.232 15.798 1.00 79.25 181 LEU A C 1
ATOM 1493 O O . LEU A 1 181 ? 8.055 -9.839 14.688 1.00 79.25 181 LEU A O 1
ATOM 1497 N N . LEU A 1 182 ? 8.600 -10.585 16.738 1.00 75.00 182 LEU A N 1
ATOM 1498 C CA . LEU A 1 182 ? 10.038 -10.340 16.620 1.00 75.00 182 LEU A CA 1
ATOM 1499 C C . LEU A 1 182 ? 10.695 -11.127 15.467 1.00 75.00 182 LEU A C 1
ATOM 1501 O O . LEU A 1 182 ? 11.397 -10.497 14.681 1.00 75.00 182 LEU A O 1
ATOM 1505 N N . PRO A 1 183 ? 10.427 -12.438 15.277 1.00 74.94 183 PRO A N 1
ATOM 1506 C CA . PRO A 1 183 ? 10.958 -13.173 14.125 1.00 74.94 183 PRO A CA 1
ATOM 1507 C C . PRO A 1 183 ? 10.471 -12.611 12.783 1.00 74.94 183 PRO A C 1
ATOM 1509 O O . PRO A 1 183 ? 11.255 -12.462 11.853 1.00 74.94 183 PRO A O 1
ATOM 1512 N N . LEU A 1 184 ? 9.188 -12.240 12.696 1.00 71.94 184 LEU A N 1
ATOM 1513 C CA . LEU A 1 184 ? 8.605 -11.649 11.489 1.00 71.94 184 LEU A CA 1
ATOM 1514 C C . LEU A 1 184 ? 9.240 -10.288 11.169 1.00 71.94 184 LEU A C 1
ATOM 1516 O O . LEU A 1 184 ? 9.557 -10.009 10.018 1.00 71.94 184 LEU A O 1
ATOM 1520 N N . PHE A 1 185 ? 9.478 -9.467 12.193 1.00 72.69 185 PHE A N 1
ATOM 1521 C CA . PHE A 1 185 ? 10.156 -8.184 12.046 1.00 72.69 185 PHE A CA 1
ATOM 1522 C C . PHE A 1 185 ? 11.606 -8.349 11.567 1.00 72.69 185 PHE A C 1
ATOM 1524 O O . PHE A 1 185 ? 12.030 -7.619 10.676 1.00 72.69 185 PHE A O 1
ATOM 1531 N N . LEU A 1 186 ? 12.340 -9.337 12.096 1.00 72.50 186 LEU A N 1
ATOM 1532 C CA . LEU A 1 186 ? 13.720 -9.621 11.687 1.00 72.50 186 LEU A CA 1
ATOM 1533 C C . LEU A 1 186 ? 13.813 -9.995 10.201 1.00 72.50 186 LEU A C 1
ATOM 1535 O O . LEU A 1 186 ? 14.601 -9.383 9.484 1.00 72.50 186 LEU A O 1
ATOM 1539 N N . ILE A 1 187 ? 12.960 -10.906 9.719 1.00 72.00 187 ILE A N 1
ATOM 1540 C CA . ILE A 1 187 ? 12.935 -11.334 8.305 1.00 72.00 187 ILE A CA 1
ATOM 1541 C C . ILE A 1 187 ? 12.654 -10.154 7.360 1.00 72.00 187 ILE A C 1
ATOM 1543 O O . ILE A 1 187 ? 13.242 -10.051 6.288 1.00 72.00 187 ILE A O 1
ATOM 1547 N N . ILE A 1 188 ? 11.765 -9.240 7.752 1.00 70.44 188 ILE A N 1
ATOM 1548 C CA . ILE A 1 188 ? 11.435 -8.059 6.941 1.00 70.44 188 ILE A CA 1
ATOM 1549 C C . ILE A 1 188 ? 12.572 -7.030 6.988 1.00 70.44 188 ILE A C 1
ATOM 1551 O O . ILE A 1 188 ? 12.886 -6.399 5.980 1.00 70.44 188 ILE A O 1
ATOM 1555 N N . SER A 1 189 ? 13.215 -6.870 8.148 1.00 69.50 189 SER A N 1
ATOM 1556 C CA . SER A 1 189 ? 14.304 -5.909 8.338 1.00 69.50 189 SER A CA 1
ATOM 1557 C C . SER A 1 189 ? 15.566 -6.250 7.541 1.00 69.50 189 SER A C 1
ATOM 1559 O O . SER A 1 189 ? 16.215 -5.338 7.033 1.00 69.50 189 SER A O 1
ATOM 1561 N N . THR A 1 190 ? 15.892 -7.534 7.359 1.00 68.75 190 THR A N 1
ATOM 1562 C CA . THR A 1 190 ? 17.082 -7.946 6.595 1.00 68.75 190 THR A CA 1
ATOM 1563 C C . THR A 1 190 ? 16.953 -7.605 5.113 1.00 68.75 190 THR A C 1
ATOM 1565 O O . THR A 1 190 ? 17.880 -7.035 4.540 1.00 68.75 190 THR A O 1
ATOM 1568 N N . GLY A 1 191 ? 15.786 -7.843 4.504 1.00 65.12 191 GLY A N 1
ATOM 1569 C CA . GLY A 1 191 ? 15.527 -7.422 3.123 1.00 65.12 191 GLY A CA 1
ATOM 1570 C C . GLY A 1 191 ? 15.619 -5.899 2.949 1.00 65.12 191 GLY A C 1
ATOM 1571 O O . GLY A 1 191 ? 16.136 -5.386 1.957 1.00 65.12 191 GLY A O 1
ATOM 1572 N N . LEU A 1 192 ? 15.182 -5.137 3.948 1.00 68.12 192 LEU A N 1
ATOM 1573 C CA . LEU A 1 192 ? 15.203 -3.679 3.873 1.00 68.12 192 LEU A CA 1
ATOM 1574 C C . LEU A 1 192 ? 16.577 -3.062 3.914 1.00 68.12 192 LEU A C 1
ATOM 1576 O O . LEU A 1 192 ? 16.773 -2.069 3.226 1.00 68.12 192 LEU A O 1
ATOM 1580 N N . ILE A 1 193 ? 17.500 -3.612 4.699 1.00 72.31 193 ILE A N 1
ATOM 1581 C CA . ILE A 1 193 ? 18.873 -3.107 4.734 1.00 72.31 193 ILE A CA 1
ATOM 1582 C C . ILE A 1 193 ? 19.447 -3.150 3.314 1.00 72.31 193 ILE A C 1
ATOM 1584 O O . ILE A 1 193 ? 19.942 -2.135 2.835 1.00 72.31 193 ILE A O 1
ATOM 1588 N N . GLY A 1 194 ? 19.238 -4.252 2.589 1.00 68.38 194 GLY A N 1
ATOM 1589 C CA . GLY A 1 194 ? 19.605 -4.357 1.176 1.00 68.38 194 GLY A CA 1
ATOM 1590 C C . GLY A 1 194 ? 18.920 -3.322 0.284 1.00 68.38 194 GLY A C 1
ATOM 1591 O O . GLY A 1 194 ? 19.575 -2.588 -0.454 1.00 68.38 194 GLY A O 1
ATOM 1592 N N . SER A 1 195 ? 17.592 -3.194 0.389 1.00 68.81 195 SER A N 1
ATOM 1593 C CA . SER A 1 195 ? 16.855 -2.216 -0.423 1.00 68.81 195 SER A CA 1
ATOM 1594 C C . SER A 1 195 ? 17.210 -0.761 -0.102 1.00 68.81 195 SER A C 1
ATOM 1596 O O . SER A 1 195 ? 17.118 0.079 -1.000 1.00 68.81 195 SER A O 1
ATOM 1598 N N . LEU A 1 196 ? 17.535 -0.442 1.152 1.00 72.00 196 LEU A N 1
ATOM 1599 C CA . LEU A 1 196 ? 17.911 0.898 1.590 1.00 72.00 196 LEU A CA 1
ATOM 1600 C C . LEU A 1 196 ? 19.327 1.229 1.149 1.00 72.00 196 LEU A C 1
ATOM 1602 O O . LEU A 1 196 ? 19.517 2.317 0.625 1.00 72.00 196 LEU A O 1
ATOM 1606 N N . ILE A 1 197 ? 20.281 0.302 1.283 1.00 7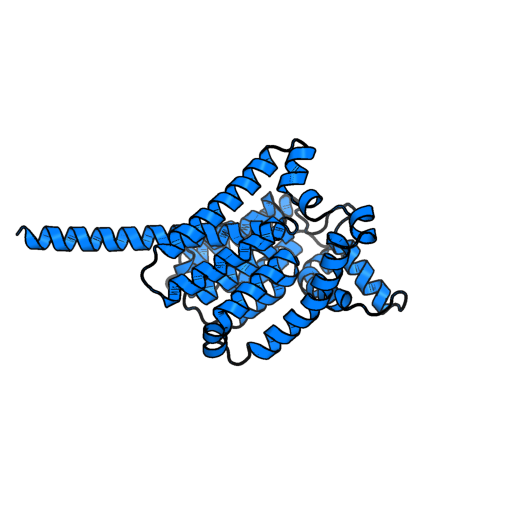4.38 197 ILE A N 1
ATOM 1607 C CA . ILE A 1 197 ? 21.647 0.474 0.771 1.00 74.38 197 ILE A CA 1
ATOM 1608 C C . ILE A 1 197 ? 21.601 0.759 -0.729 1.00 74.38 197 ILE A C 1
ATOM 1610 O O . ILE A 1 197 ? 22.165 1.754 -1.176 1.00 74.38 197 ILE A O 1
ATOM 1614 N N . ASN A 1 198 ? 20.853 -0.041 -1.492 1.00 72.44 198 ASN A N 1
ATOM 1615 C CA . ASN A 1 198 ? 20.772 0.139 -2.936 1.00 72.44 198 ASN A CA 1
ATOM 1616 C C . ASN A 1 198 ? 20.086 1.465 -3.321 1.00 72.44 198 ASN A C 1
ATOM 1618 O O . ASN A 1 198 ? 20.576 2.217 -4.160 1.00 72.44 198 ASN A O 1
ATOM 1622 N N . LYS A 1 199 ? 18.978 1.833 -2.657 1.00 72.44 199 LYS A N 1
ATOM 1623 C CA . LYS A 1 199 ? 18.342 3.141 -2.901 1.00 72.44 199 LYS A CA 1
ATOM 1624 C C . LYS A 1 199 ? 19.218 4.312 -2.468 1.00 72.44 199 LYS A C 1
ATOM 1626 O O . LYS A 1 199 ? 19.225 5.325 -3.158 1.00 72.44 199 LYS A O 1
ATOM 1631 N N . PHE A 1 200 ? 19.950 4.181 -1.367 1.00 74.25 200 PHE A N 1
ATOM 1632 C CA . PHE A 1 200 ? 20.871 5.209 -0.903 1.00 74.25 200 PHE A CA 1
ATOM 1633 C C . PHE A 1 200 ? 22.017 5.394 -1.900 1.00 74.25 200 PHE A C 1
ATOM 1635 O O . PHE A 1 200 ? 22.326 6.524 -2.269 1.00 74.25 200 PHE A O 1
ATOM 1642 N N . TYR A 1 201 ? 22.570 4.291 -2.413 1.00 74.44 201 TYR A N 1
ATOM 1643 C CA . TYR A 1 201 ? 23.559 4.314 -3.483 1.00 74.44 201 TYR A CA 1
ATOM 1644 C C . TYR A 1 201 ? 23.038 5.087 -4.700 1.00 74.44 201 TYR A C 1
ATOM 1646 O O . TYR A 1 201 ? 23.656 6.067 -5.115 1.00 74.44 201 TYR A O 1
ATOM 1654 N N . PHE A 1 202 ? 21.854 4.733 -5.208 1.00 70.88 202 PHE A N 1
ATOM 1655 C CA . PHE A 1 202 ? 21.271 5.403 -6.372 1.00 70.88 202 PHE A CA 1
ATOM 1656 C C . PHE A 1 202 ? 20.905 6.874 -6.143 1.00 70.88 202 PHE A C 1
ATOM 1658 O O . PHE A 1 202 ? 20.939 7.650 -7.089 1.00 70.88 202 PHE A O 1
ATOM 1665 N N . MET A 1 203 ? 20.523 7.262 -4.924 1.00 71.88 203 MET A N 1
ATOM 1666 C CA . MET A 1 203 ? 20.013 8.611 -4.646 1.00 71.88 203 MET A CA 1
ATOM 1667 C C . MET A 1 203 ? 21.082 9.604 -4.191 1.00 71.88 203 MET A C 1
ATOM 1669 O O . MET A 1 203 ? 20.883 10.804 -4.373 1.00 71.88 203 MET A O 1
ATOM 1673 N N . PHE A 1 204 ? 22.173 9.132 -3.583 1.00 74.69 204 PHE A N 1
ATOM 1674 C CA . PHE A 1 204 ? 23.147 10.001 -2.912 1.00 74.69 204 PHE A CA 1
ATOM 1675 C C . PHE A 1 204 ? 24.579 9.869 -3.433 1.00 74.69 204 PHE A C 1
ATOM 1677 O O . PHE A 1 204 ? 25.393 10.748 -3.155 1.00 74.69 204 PHE A O 1
ATOM 1684 N N . THR A 1 205 ? 24.919 8.818 -4.186 1.00 77.94 205 THR A N 1
ATOM 1685 C CA . THR A 1 205 ? 26.266 8.709 -4.769 1.00 77.94 205 THR A CA 1
ATOM 1686 C C . THR A 1 205 ? 26.347 9.426 -6.108 1.00 77.94 205 THR A C 1
ATOM 1688 O O . THR A 1 205 ? 25.396 9.436 -6.885 1.00 77.94 205 THR A O 1
ATOM 1691 N N . THR A 1 206 ? 27.508 10.005 -6.409 1.00 76.50 206 THR A N 1
ATOM 1692 C CA . THR A 1 206 ? 27.755 10.714 -7.673 1.00 76.50 206 THR A CA 1
ATOM 1693 C C . THR A 1 206 ? 27.537 9.826 -8.898 1.00 76.50 206 THR A C 1
ATOM 1695 O O . THR A 1 206 ? 27.012 10.304 -9.899 1.00 76.50 206 THR A O 1
ATOM 1698 N N . ASN A 1 207 ? 27.891 8.540 -8.816 1.00 75.94 207 ASN A N 1
ATOM 1699 C CA . ASN A 1 207 ? 27.654 7.572 -9.888 1.00 75.94 207 ASN A CA 1
ATOM 1700 C C . ASN A 1 207 ? 26.161 7.239 -10.020 1.00 75.94 207 ASN A C 1
ATOM 1702 O O . ASN A 1 207 ? 25.614 7.324 -11.115 1.00 75.94 207 ASN A O 1
ATOM 1706 N N . GLY A 1 208 ? 25.477 6.963 -8.905 1.00 70.88 208 GLY A N 1
ATOM 1707 C CA . GLY A 1 208 ? 24.044 6.668 -8.905 1.00 70.88 208 GLY A CA 1
ATOM 1708 C C . GLY A 1 208 ? 23.179 7.825 -9.419 1.00 70.88 208 GLY A C 1
ATOM 1709 O O . GLY A 1 208 ? 22.272 7.596 -10.219 1.00 70.88 208 GLY A O 1
ATOM 1710 N N . ILE A 1 209 ? 23.504 9.061 -9.020 1.00 76.62 209 ILE A N 1
ATOM 1711 C CA . ILE A 1 209 ? 22.800 10.281 -9.445 1.00 76.62 209 ILE A CA 1
ATOM 1712 C C . ILE A 1 209 ? 22.983 10.528 -10.947 1.00 76.62 209 ILE A C 1
ATOM 1714 O O . ILE A 1 209 ? 22.025 10.908 -11.612 1.00 76.62 209 ILE A O 1
ATOM 1718 N N . LYS A 1 210 ? 24.180 10.287 -11.503 1.00 75.69 210 LYS A N 1
ATOM 1719 C CA . LYS A 1 210 ? 24.431 10.449 -12.946 1.00 75.69 210 LYS A CA 1
ATOM 1720 C C . LYS A 1 210 ? 23.592 9.502 -13.805 1.00 75.69 210 LYS A C 1
ATOM 1722 O O . LYS A 1 210 ? 23.189 9.888 -14.895 1.00 75.69 210 LYS A O 1
ATOM 1727 N N . GLU A 1 211 ? 23.341 8.287 -13.325 1.00 74.25 211 GLU A N 1
ATOM 1728 C CA . GLU A 1 211 ? 22.577 7.277 -14.066 1.00 74.25 211 GLU A CA 1
ATOM 1729 C C . GLU A 1 211 ? 21.061 7.391 -13.863 1.00 74.25 211 GLU A C 1
ATOM 1731 O O . GLU A 1 211 ? 20.299 7.100 -14.781 1.00 74.25 211 GLU A O 1
ATOM 1736 N N . ASN A 1 212 ? 20.607 7.791 -12.669 1.00 68.50 212 ASN A N 1
ATOM 1737 C CA . ASN A 1 212 ? 19.201 7.648 -12.266 1.00 68.50 212 ASN A CA 1
ATOM 1738 C C . ASN A 1 212 ? 18.533 8.943 -11.776 1.00 68.50 212 ASN A C 1
ATOM 1740 O O . ASN A 1 212 ? 17.349 8.915 -11.427 1.00 68.50 212 ASN A O 1
ATOM 1744 N N . GLY A 1 213 ? 19.268 10.054 -11.718 1.00 73.00 213 GLY A N 1
ATOM 1745 C CA . GLY A 1 213 ? 18.807 11.314 -11.139 1.00 73.00 213 GLY A CA 1
ATOM 1746 C C . GLY A 1 213 ? 18.805 11.321 -9.606 1.00 73.00 213 GLY A C 1
ATOM 1747 O O . GLY A 1 213 ? 18.825 10.283 -8.934 1.00 73.00 213 GLY A O 1
ATOM 1748 N N . ASN A 1 214 ? 18.789 12.522 -9.030 1.00 79.25 214 ASN A N 1
ATOM 1749 C CA . ASN A 1 214 ? 18.775 12.716 -7.578 1.00 79.25 214 ASN A CA 1
ATOM 1750 C C . ASN A 1 214 ? 17.383 12.454 -6.950 1.00 79.25 214 ASN A C 1
ATOM 1752 O O . ASN A 1 214 ? 16.383 12.201 -7.623 1.00 79.25 214 ASN A O 1
ATOM 1756 N N . MET A 1 215 ? 17.299 12.517 -5.616 1.00 76.19 215 MET A N 1
ATOM 1757 C CA . MET A 1 215 ? 16.056 12.285 -4.858 1.00 76.19 215 MET A CA 1
ATOM 1758 C C . MET A 1 215 ? 14.896 13.218 -5.260 1.00 76.19 215 MET A C 1
ATOM 1760 O O . MET A 1 215 ? 13.740 12.798 -5.229 1.00 76.19 215 MET A O 1
ATOM 1764 N N . ILE A 1 216 ? 15.185 14.468 -5.637 1.00 80.50 216 ILE A N 1
ATOM 1765 C CA . ILE A 1 216 ? 14.170 15.447 -6.056 1.00 80.50 216 ILE A CA 1
ATOM 1766 C C . ILE A 1 216 ? 13.682 15.108 -7.463 1.00 80.50 216 ILE A C 1
ATOM 1768 O O . ILE A 1 216 ? 12.473 15.037 -7.683 1.00 80.50 216 ILE A O 1
ATOM 1772 N N . GLU A 1 217 ? 14.613 14.821 -8.371 1.00 78.75 217 GLU A N 1
ATOM 1773 C CA . GLU A 1 217 ? 14.360 14.483 -9.774 1.00 78.75 217 GLU A CA 1
ATOM 1774 C C . GLU A 1 217 ? 13.505 13.227 -9.934 1.00 78.75 217 GLU A C 1
ATOM 1776 O O . GLU A 1 217 ? 12.695 13.121 -10.850 1.00 78.75 217 GLU A O 1
ATOM 1781 N N . ARG A 1 218 ? 13.623 12.299 -8.984 1.00 74.19 218 ARG A N 1
ATOM 1782 C CA . ARG A 1 218 ? 12.831 11.065 -8.939 1.00 74.19 218 ARG A CA 1
ATOM 1783 C C . ARG A 1 218 ? 11.482 11.213 -8.240 1.00 74.19 218 ARG A C 1
ATOM 1785 O O . ARG A 1 218 ? 10.686 10.269 -8.239 1.00 74.19 218 ARG A O 1
ATOM 1792 N N . SER A 1 219 ? 11.213 12.353 -7.607 1.00 81.31 219 SER A N 1
ATOM 1793 C CA . SER A 1 219 ? 9.937 12.570 -6.932 1.00 81.31 219 SER A CA 1
ATOM 1794 C C . SER A 1 219 ? 8.813 12.708 -7.960 1.00 81.31 219 SER A C 1
ATOM 1796 O O . SER A 1 219 ? 8.935 13.400 -8.969 1.00 81.31 219 SER A O 1
ATOM 1798 N N . ASN A 1 220 ? 7.666 12.081 -7.697 1.00 82.88 220 ASN A N 1
ATOM 1799 C CA . ASN A 1 220 ? 6.540 12.143 -8.631 1.00 82.88 220 ASN A CA 1
ATOM 1800 C C . ASN A 1 220 ? 5.969 13.551 -8.798 1.00 82.88 220 ASN A C 1
ATOM 1802 O O . ASN A 1 220 ? 5.355 13.828 -9.823 1.00 82.88 220 ASN A O 1
ATOM 1806 N N . ILE A 1 221 ? 6.161 14.419 -7.805 1.00 85.62 221 ILE A N 1
ATOM 1807 C CA . ILE A 1 221 ? 5.795 15.833 -7.889 1.00 85.62 221 ILE A CA 1
ATOM 1808 C C . ILE A 1 221 ? 6.676 16.514 -8.938 1.00 85.62 221 ILE A C 1
ATOM 1810 O O . ILE A 1 221 ? 6.144 17.117 -9.863 1.00 85.62 221 ILE A O 1
ATOM 1814 N N . TYR A 1 222 ? 7.997 16.351 -8.845 1.00 87.12 222 TYR A N 1
ATOM 1815 C CA . TYR A 1 222 ? 8.940 16.929 -9.799 1.00 87.12 222 TYR A CA 1
ATOM 1816 C C . TYR A 1 222 ? 8.740 16.389 -11.218 1.00 87.12 222 TYR A C 1
ATOM 1818 O O . TYR A 1 222 ? 8.581 17.175 -12.147 1.00 87.12 222 TYR A O 1
ATOM 1826 N N . ILE A 1 223 ? 8.638 15.063 -11.372 1.00 85.69 223 ILE A N 1
ATOM 1827 C CA . ILE A 1 223 ? 8.382 14.423 -12.672 1.00 85.69 223 ILE A CA 1
ATOM 1828 C C . ILE A 1 223 ? 7.091 14.972 -13.294 1.00 85.69 223 ILE A C 1
ATOM 1830 O O . ILE A 1 223 ? 7.070 15.325 -14.464 1.00 85.69 223 ILE A O 1
ATOM 1834 N N . SER A 1 224 ? 6.019 15.127 -12.508 1.00 88.12 224 SER A N 1
ATOM 1835 C CA . SER A 1 224 ? 4.751 15.657 -13.035 1.00 88.12 224 SER A CA 1
ATOM 1836 C C . SER A 1 224 ? 4.836 17.127 -13.457 1.00 88.12 224 SER A C 1
ATOM 1838 O O . SER A 1 224 ? 4.084 17.533 -14.339 1.00 88.12 224 SER A O 1
ATOM 1840 N N . ILE A 1 225 ? 5.714 17.921 -12.831 1.00 90.19 225 ILE A N 1
ATOM 1841 C CA . ILE A 1 225 ? 5.969 19.314 -13.225 1.00 90.19 225 ILE A CA 1
ATOM 1842 C C . ILE A 1 225 ? 6.720 19.349 -14.558 1.00 90.19 225 ILE A C 1
ATOM 1844 O O . ILE A 1 225 ? 6.305 20.079 -15.453 1.00 90.19 225 ILE A O 1
ATOM 1848 N N . ILE A 1 226 ? 7.784 18.550 -14.697 1.00 91.50 226 ILE A N 1
ATOM 1849 C CA . ILE A 1 226 ? 8.584 18.490 -15.928 1.00 91.50 226 ILE A CA 1
ATOM 1850 C C . ILE A 1 226 ? 7.768 17.955 -17.102 1.00 91.50 226 ILE A C 1
ATOM 1852 O O . ILE A 1 226 ? 7.785 18.550 -18.175 1.00 91.50 226 ILE A O 1
ATOM 1856 N N . ASP A 1 227 ? 7.015 16.878 -16.889 1.00 89.69 227 ASP A N 1
ATOM 1857 C CA . ASP A 1 227 ? 6.217 16.235 -17.937 1.00 89.69 227 ASP A CA 1
ATOM 1858 C C . ASP A 1 227 ? 4.936 17.024 -18.282 1.00 89.69 227 ASP A C 1
ATOM 1860 O O . ASP A 1 227 ? 4.162 16.604 -19.142 1.00 89.69 227 ASP A O 1
ATOM 1864 N N . GLY A 1 228 ? 4.639 18.123 -17.574 1.00 91.88 228 GLY A N 1
ATOM 1865 C CA . GLY A 1 228 ? 3.406 18.899 -17.752 1.00 91.88 228 GLY A CA 1
ATOM 1866 C C . GLY A 1 228 ? 2.122 18.144 -17.371 1.00 91.88 228 GLY A C 1
ATOM 1867 O O . GLY A 1 228 ? 1.021 18.539 -17.757 1.00 91.88 228 GLY A O 1
ATOM 1868 N N . ASN A 1 229 ? 2.222 17.049 -16.608 1.00 90.62 229 ASN A N 1
ATOM 1869 C CA . ASN A 1 229 ? 1.071 16.240 -16.206 1.00 90.62 229 ASN A CA 1
ATOM 1870 C C . ASN A 1 229 ? 0.401 16.813 -14.946 1.00 90.62 229 ASN A C 1
ATOM 1872 O O . ASN A 1 229 ? 0.540 16.297 -13.831 1.00 90.62 229 ASN A O 1
ATOM 1876 N N . TYR A 1 230 ? -0.361 17.891 -15.132 1.00 91.50 230 TYR A N 1
ATOM 1877 C CA . TYR A 1 230 ? -0.994 18.627 -14.035 1.00 91.50 230 TYR A CA 1
ATOM 1878 C C . TYR A 1 230 ? -2.021 17.810 -13.244 1.00 91.50 230 TYR A C 1
ATOM 1880 O O . TYR A 1 230 ? -2.173 18.028 -12.043 1.00 91.50 230 TYR A O 1
ATOM 1888 N N . PHE A 1 231 ? -2.698 16.839 -13.867 1.00 89.88 231 PHE A N 1
ATOM 1889 C CA . PHE A 1 231 ? -3.637 15.970 -13.153 1.00 89.88 231 PHE A CA 1
ATOM 1890 C C . PHE A 1 231 ? -2.910 15.081 -12.137 1.00 89.88 231 PHE A C 1
ATOM 1892 O O . PHE A 1 231 ? -3.296 15.016 -10.967 1.00 89.88 231 PHE A O 1
ATOM 1899 N N . ARG A 1 232 ? -1.808 14.444 -12.559 1.00 88.00 232 ARG A N 1
ATOM 1900 C CA . ARG A 1 232 ? -0.947 13.656 -11.667 1.00 88.00 232 ARG A CA 1
ATOM 1901 C C . ARG A 1 232 ? -0.367 14.533 -10.559 1.00 88.00 232 ARG A C 1
ATOM 1903 O O . ARG A 1 232 ? -0.386 14.127 -9.397 1.00 88.00 232 ARG A O 1
ATOM 1910 N N . LEU A 1 233 ? 0.085 15.742 -10.896 1.00 90.19 233 LEU A N 1
ATOM 1911 C CA . LEU A 1 233 ? 0.595 16.710 -9.926 1.00 90.19 233 LEU A CA 1
ATOM 1912 C C . LEU A 1 233 ? -0.458 17.056 -8.863 1.00 90.19 233 LEU A C 1
ATOM 1914 O O . LEU A 1 233 ? -0.191 16.915 -7.669 1.00 90.19 233 LEU A O 1
ATOM 1918 N N . PHE A 1 234 ? -1.662 17.447 -9.289 1.00 93.06 234 PHE A N 1
ATOM 1919 C CA . PHE A 1 234 ? -2.773 17.780 -8.397 1.00 93.06 234 PHE A CA 1
ATOM 1920 C C . PHE A 1 234 ? -3.119 16.614 -7.468 1.00 93.06 234 PHE A C 1
ATOM 1922 O O . PHE A 1 234 ? -3.271 16.805 -6.260 1.00 93.06 234 PHE A O 1
ATOM 1929 N N . PHE A 1 235 ? -3.164 15.390 -8.000 1.00 90.69 235 PHE A N 1
ATOM 1930 C CA . PHE A 1 235 ? -3.413 14.193 -7.205 1.00 90.69 235 PHE A CA 1
ATOM 1931 C C . PHE A 1 235 ? -2.360 13.999 -6.101 1.00 90.69 235 PHE A C 1
ATOM 1933 O O . PHE A 1 235 ? -2.722 13.849 -4.932 1.00 90.69 235 PHE A O 1
ATOM 1940 N N . TYR A 1 236 ? -1.062 14.073 -6.416 1.00 90.19 236 TYR A N 1
ATOM 1941 C CA . TYR A 1 236 ? -0.009 13.937 -5.399 1.00 90.19 236 TYR A CA 1
ATOM 1942 C C . TYR A 1 236 ? -0.019 15.075 -4.372 1.00 90.19 236 TYR A C 1
ATOM 1944 O O . TYR A 1 236 ? 0.121 14.806 -3.179 1.00 90.19 236 TYR A O 1
ATOM 1952 N N . ILE A 1 237 ? -0.255 16.321 -4.795 1.00 92.31 237 ILE A N 1
ATOM 1953 C CA . ILE A 1 237 ? -0.405 17.457 -3.874 1.00 92.31 237 ILE A CA 1
ATOM 1954 C C . ILE A 1 237 ? -1.592 17.229 -2.930 1.00 92.31 237 ILE A C 1
ATOM 1956 O O . ILE A 1 237 ? -1.454 17.416 -1.722 1.00 92.31 237 ILE A O 1
ATOM 1960 N N . SER A 1 238 ? -2.734 16.759 -3.442 1.00 93.38 238 SER A N 1
ATOM 1961 C CA . SER A 1 238 ? -3.918 16.474 -2.620 1.00 93.38 238 SER A CA 1
ATOM 1962 C C . SER A 1 238 ? -3.655 15.393 -1.563 1.00 93.38 238 SER A C 1
ATOM 1964 O O . SER A 1 238 ? -4.114 15.512 -0.424 1.00 93.38 238 SER A O 1
ATOM 1966 N N . LEU A 1 239 ? -2.853 14.374 -1.891 1.00 92.94 239 LEU A N 1
ATOM 1967 C CA . LEU A 1 239 ? -2.435 13.344 -0.941 1.00 92.94 239 LEU A CA 1
ATOM 1968 C C . LEU A 1 239 ? -1.475 13.903 0.120 1.00 92.94 239 LEU A C 1
ATOM 1970 O O . LEU A 1 239 ? -1.615 13.568 1.295 1.00 92.94 239 LEU A O 1
ATOM 1974 N N . CYS A 1 240 ? -0.540 14.779 -0.259 1.00 93.44 240 CYS A N 1
ATOM 1975 C CA . CYS A 1 240 ? 0.340 15.465 0.691 1.00 93.44 240 CYS A CA 1
ATOM 1976 C C . CYS A 1 240 ? -0.459 16.354 1.657 1.00 93.44 240 CYS A C 1
ATOM 1978 O O . CYS A 1 240 ? -0.237 16.306 2.866 1.00 93.44 240 CYS A O 1
ATOM 1980 N N . LEU A 1 241 ? -1.431 17.117 1.149 1.00 94.81 241 LEU A N 1
ATOM 1981 C CA . LEU A 1 241 ? -2.331 17.923 1.979 1.00 94.81 241 LEU A CA 1
ATOM 1982 C C . LEU A 1 241 ? -3.179 17.045 2.909 1.00 94.81 241 LEU A C 1
ATOM 1984 O O . LEU A 1 241 ? -3.311 17.356 4.091 1.00 94.81 241 LEU A O 1
ATOM 1988 N N . SER A 1 242 ? -3.689 15.916 2.409 1.00 95.12 242 SER A N 1
ATOM 1989 C CA . SER A 1 242 ? -4.435 14.936 3.212 1.00 95.12 242 SER A CA 1
ATOM 1990 C C . SER A 1 242 ? -3.585 14.374 4.355 1.00 95.12 242 SER A C 1
ATOM 1992 O O . SER A 1 242 ? -4.064 14.269 5.487 1.00 95.12 242 SER A O 1
ATOM 1994 N N . LEU A 1 243 ? -2.308 14.076 4.085 1.00 94.88 243 LEU A N 1
ATOM 1995 C CA . LEU A 1 243 ? -1.342 13.623 5.084 1.00 94.88 243 LEU A CA 1
ATOM 1996 C C . LEU A 1 243 ? -1.113 14.686 6.166 1.00 94.88 243 LEU A C 1
ATOM 1998 O O . LEU A 1 243 ? -1.211 14.377 7.353 1.00 94.88 243 LEU A O 1
ATOM 2002 N N . LEU A 1 244 ? -0.848 15.934 5.768 1.00 94.88 244 LEU A N 1
ATOM 2003 C CA . LEU A 1 244 ? -0.661 17.054 6.696 1.00 94.88 244 LEU A CA 1
ATOM 2004 C C . LEU A 1 244 ? -1.907 17.286 7.554 1.00 94.88 244 LEU A C 1
ATOM 2006 O O . LEU A 1 244 ? -1.795 17.453 8.768 1.00 94.88 244 LEU A O 1
ATOM 2010 N N . PHE A 1 245 ? -3.095 17.217 6.953 1.00 94.50 245 PHE A N 1
ATOM 2011 C CA . PHE A 1 245 ? -4.357 17.322 7.676 1.00 94.50 245 PHE A CA 1
ATOM 2012 C C . PHE A 1 245 ? -4.535 16.178 8.688 1.00 94.50 245 PHE A C 1
ATOM 2014 O O . PHE A 1 245 ? -4.913 16.427 9.834 1.00 94.50 245 PHE A O 1
ATOM 2021 N N . CYS A 1 246 ? -4.199 14.933 8.331 1.00 93.81 246 CYS A N 1
ATOM 2022 C CA . CYS A 1 246 ? -4.194 13.797 9.261 1.00 93.81 246 CYS A CA 1
ATOM 2023 C C . CYS A 1 246 ? -3.199 13.981 10.421 1.00 93.81 246 CYS A C 1
ATOM 2025 O O . CYS A 1 246 ? -3.524 13.669 11.567 1.00 93.81 246 CYS A O 1
ATOM 2027 N N . ILE A 1 247 ? -2.006 14.520 10.154 1.00 93.75 247 ILE A N 1
ATOM 2028 C CA . ILE A 1 247 ? -1.018 14.839 11.195 1.00 93.75 247 ILE A CA 1
ATOM 2029 C C . ILE A 1 247 ? -1.586 15.906 12.136 1.00 93.75 247 ILE A C 1
ATOM 2031 O O . ILE A 1 247 ? -1.627 15.689 13.348 1.00 93.75 247 ILE A O 1
ATOM 2035 N N . PHE A 1 248 ? -2.088 17.016 11.595 1.00 92.88 248 PHE A N 1
ATOM 2036 C CA . PHE A 1 248 ? -2.647 18.111 12.385 1.00 92.88 248 PHE A CA 1
ATOM 2037 C C . PHE A 1 248 ? -3.826 17.654 13.253 1.00 92.88 248 PHE A C 1
ATOM 2039 O O . PHE A 1 248 ? -3.822 17.842 14.466 1.00 92.88 248 PHE A O 1
ATOM 2046 N N . THR A 1 249 ? -4.802 16.965 12.667 1.00 89.56 249 THR A N 1
ATOM 2047 C CA . THR A 1 249 ? -5.961 16.436 13.407 1.00 89.56 249 THR A CA 1
ATOM 2048 C C . THR A 1 249 ? -5.562 15.400 14.456 1.00 89.56 249 THR A C 1
ATOM 2050 O O . THR A 1 249 ? -6.136 15.380 15.543 1.00 89.56 249 THR A O 1
ATOM 2053 N N . SER A 1 250 ? -4.533 14.583 14.208 1.00 88.38 250 SER A N 1
ATOM 2054 C CA . SER A 1 250 ? -4.027 13.658 15.228 1.00 88.38 250 SER A CA 1
ATOM 2055 C C . SER A 1 250 ? -3.442 14.373 16.456 1.00 88.38 250 SER A C 1
ATOM 2057 O O . SER A 1 250 ? -3.525 13.834 17.563 1.00 88.38 250 SER A O 1
ATOM 2059 N N . LEU A 1 251 ? -2.930 15.607 16.310 1.00 88.81 251 LEU A N 1
ATOM 2060 C CA . LEU A 1 251 ? -2.479 16.432 17.439 1.00 88.81 251 LEU A CA 1
ATOM 2061 C C . LEU A 1 251 ? -3.636 16.880 18.341 1.00 88.81 251 LEU A C 1
ATOM 2063 O O . LEU A 1 251 ? -3.403 17.058 19.540 1.00 88.81 251 LEU A O 1
ATOM 2067 N N . LEU A 1 252 ? -4.846 17.016 17.791 1.00 87.31 252 LEU A N 1
ATOM 2068 C CA . LEU A 1 252 ? -6.055 17.447 18.505 1.00 87.31 252 LEU A CA 1
ATOM 2069 C C . LEU A 1 252 ? -6.698 16.323 19.336 1.00 87.31 252 LEU A C 1
ATOM 2071 O O . LEU A 1 252 ? -7.593 16.571 20.137 1.00 87.31 252 LEU A O 1
ATOM 2075 N N . ILE A 1 253 ? -6.249 15.073 19.182 1.00 85.44 253 ILE A N 1
ATOM 2076 C CA . ILE A 1 253 ? -6.811 13.934 19.914 1.00 85.44 253 ILE A CA 1
ATOM 2077 C C . ILE A 1 253 ? -6.335 13.942 21.374 1.00 85.44 253 ILE A C 1
ATOM 2079 O O . ILE A 1 253 ? -5.145 13.810 21.662 1.00 85.44 253 ILE A O 1
ATOM 2083 N N . ASN A 1 254 ? -7.287 13.987 22.311 1.00 80.69 254 ASN A N 1
ATOM 2084 C CA . ASN A 1 254 ? -7.009 14.047 23.754 1.00 80.69 254 ASN A CA 1
ATOM 2085 C C . ASN A 1 254 ? -6.360 12.771 24.324 1.00 80.69 254 ASN A C 1
ATOM 2087 O O . ASN A 1 254 ? -5.589 12.826 25.283 1.00 80.69 254 ASN A O 1
ATOM 2091 N N . ASN A 1 255 ? -6.644 11.598 23.751 1.00 81.62 255 ASN A N 1
ATOM 2092 C CA . ASN A 1 255 ? -6.092 10.338 24.249 1.00 81.62 255 ASN A CA 1
ATOM 2093 C C . ASN A 1 255 ? -4.616 10.180 23.838 1.00 81.62 255 ASN A C 1
ATOM 2095 O O . ASN A 1 255 ? -4.327 9.774 22.711 1.00 81.62 255 ASN A O 1
ATOM 2099 N N . LYS A 1 256 ? -3.688 10.433 24.776 1.00 80.69 256 LYS A N 1
ATOM 2100 C CA . LYS A 1 256 ? -2.226 10.405 24.555 1.00 80.69 256 LYS A CA 1
ATOM 2101 C C . LYS A 1 256 ? -1.720 9.125 23.870 1.00 80.69 256 LYS A C 1
ATOM 2103 O O . LYS A 1 256 ? -0.896 9.208 22.962 1.00 80.69 256 LYS A O 1
ATOM 2108 N N . ASN A 1 257 ? -2.248 7.954 24.238 1.00 75.69 257 ASN A N 1
ATOM 2109 C CA . ASN A 1 257 ? -1.826 6.668 23.663 1.00 75.69 257 ASN A CA 1
ATOM 2110 C C . ASN A 1 257 ? -2.289 6.482 22.209 1.00 75.69 257 ASN A C 1
ATOM 2112 O O . ASN A 1 257 ? -1.630 5.810 21.414 1.00 75.69 257 ASN A O 1
ATOM 2116 N N . ILE A 1 258 ? -3.451 7.030 21.854 1.00 80.88 258 ILE A N 1
ATOM 2117 C CA . ILE A 1 258 ? -3.974 6.990 20.482 1.00 80.88 258 ILE A CA 1
ATOM 2118 C C . ILE A 1 258 ? -3.282 8.065 19.637 1.00 80.88 258 ILE A C 1
ATOM 2120 O O . ILE A 1 258 ? -2.797 7.750 18.553 1.00 80.88 258 ILE A O 1
ATOM 2124 N N . LYS A 1 259 ? -3.147 9.281 20.179 1.00 85.44 259 LYS A N 1
ATOM 2125 C CA . LYS A 1 259 ? -2.444 10.417 19.572 1.00 85.44 259 LYS A CA 1
ATOM 2126 C C . LYS A 1 259 ? -1.025 10.055 19.144 1.00 85.44 259 LYS A C 1
ATOM 2128 O O . LYS A 1 259 ? -0.705 10.196 17.971 1.00 85.44 259 LYS A O 1
ATOM 2133 N N . GLY A 1 260 ? -0.197 9.528 20.052 1.00 85.06 260 GLY A N 1
ATOM 2134 C CA . GLY A 1 260 ? 1.192 9.178 19.732 1.00 85.06 260 GLY A CA 1
ATOM 2135 C C . GLY A 1 260 ? 1.302 8.165 18.588 1.00 85.06 260 GLY A C 1
ATOM 2136 O O . GLY A 1 260 ? 2.097 8.344 17.672 1.00 85.06 260 GLY A O 1
ATOM 2137 N N . ARG A 1 261 ? 0.441 7.139 18.585 1.00 88.75 261 ARG A N 1
ATOM 2138 C CA . ARG A 1 261 ? 0.430 6.117 17.527 1.00 88.75 261 ARG A CA 1
ATOM 2139 C C . ARG A 1 261 ? -0.058 6.659 16.184 1.00 88.75 261 ARG A C 1
ATOM 2141 O O . ARG A 1 261 ? 0.522 6.307 15.166 1.00 88.75 261 ARG A O 1
ATOM 2148 N N . LEU A 1 262 ? -1.093 7.502 16.167 1.00 90.62 262 LEU A N 1
ATOM 2149 C CA . LEU A 1 262 ? -1.582 8.137 14.934 1.00 90.62 262 LEU A CA 1
ATOM 2150 C C . LEU A 1 262 ? -0.554 9.103 14.347 1.00 90.62 262 LEU A C 1
ATOM 2152 O O . LEU A 1 262 ? -0.324 9.073 13.142 1.00 90.62 262 LEU A O 1
ATOM 2156 N N . LEU A 1 263 ? 0.098 9.901 15.197 1.00 91.56 263 LEU A N 1
ATOM 2157 C CA . LEU A 1 263 ? 1.178 10.792 14.781 1.00 91.56 263 LEU A CA 1
ATOM 2158 C C . LEU A 1 263 ? 2.299 10.00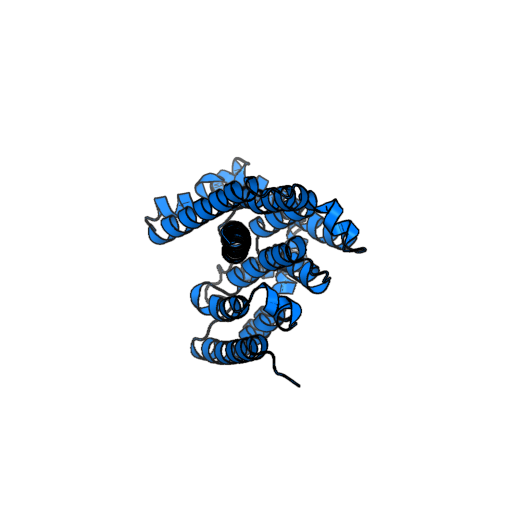8 14.118 1.00 91.56 263 LEU A C 1
ATOM 2160 O O . LEU A 1 263 ? 2.662 10.312 12.992 1.00 91.56 263 LEU A O 1
ATOM 2164 N N . ILE A 1 264 ? 2.800 8.961 14.776 1.00 93.06 264 ILE A N 1
ATOM 2165 C CA . ILE A 1 264 ? 3.838 8.090 14.212 1.00 93.06 264 ILE A CA 1
ATOM 2166 C C . ILE A 1 264 ? 3.369 7.474 12.887 1.00 93.06 264 ILE A C 1
ATOM 2168 O O . ILE A 1 264 ? 4.135 7.453 11.924 1.00 93.06 264 ILE A O 1
ATOM 2172 N N . PHE A 1 265 ? 2.115 7.006 12.820 1.00 94.50 265 PHE A N 1
ATOM 2173 C CA . PHE A 1 265 ? 1.549 6.417 11.608 1.00 94.50 265 PHE A CA 1
ATOM 2174 C C . PHE A 1 265 ? 1.613 7.388 10.426 1.00 94.50 265 PHE A C 1
ATOM 2176 O O . PHE A 1 265 ? 2.174 7.049 9.390 1.00 94.50 265 PHE A O 1
ATOM 2183 N N . PHE A 1 266 ? 1.099 8.608 10.577 1.00 95.31 266 PHE A N 1
ATOM 2184 C CA . PHE A 1 266 ? 1.077 9.573 9.476 1.00 95.31 266 PHE A CA 1
ATOM 2185 C C . PHE A 1 266 ? 2.430 10.257 9.235 1.00 95.31 266 PHE A C 1
ATOM 2187 O O . PHE A 1 266 ? 2.789 10.489 8.085 1.00 95.31 266 PHE A O 1
ATOM 2194 N N . LEU A 1 267 ? 3.249 10.496 10.264 1.00 94.44 267 LEU A N 1
ATOM 2195 C CA . LEU A 1 267 ? 4.616 11.007 10.083 1.00 94.44 267 LEU A CA 1
ATOM 2196 C C . LEU A 1 267 ? 5.478 10.045 9.258 1.00 94.44 267 LEU A C 1
ATOM 2198 O O . LEU A 1 267 ? 6.292 10.487 8.452 1.00 94.44 267 LEU A O 1
ATOM 2202 N N . SER A 1 268 ? 5.259 8.733 9.384 1.00 92.06 268 SER A N 1
ATOM 2203 C CA . SER A 1 268 ? 5.957 7.745 8.554 1.00 92.06 268 SER A CA 1
ATOM 2204 C C . SER A 1 268 ? 5.588 7.795 7.064 1.00 92.06 268 SER A C 1
ATOM 2206 O O . SER A 1 268 ? 6.267 7.173 6.244 1.00 92.06 268 SER A O 1
ATOM 2208 N N . GLY A 1 269 ? 4.542 8.543 6.693 1.00 90.19 269 GLY A N 1
ATOM 2209 C CA . GLY A 1 269 ? 4.187 8.842 5.308 1.00 90.19 269 GLY A CA 1
ATOM 2210 C C . GLY A 1 269 ? 5.026 9.962 4.685 1.00 90.19 269 GLY A C 1
ATOM 2211 O O . GLY A 1 269 ? 5.061 10.067 3.463 1.00 90.19 269 GLY A O 1
ATOM 2212 N N . ILE A 1 270 ? 5.744 10.769 5.479 1.00 89.38 270 ILE A N 1
ATOM 2213 C CA . ILE A 1 270 ? 6.571 11.876 4.963 1.00 89.38 270 ILE A CA 1
ATOM 2214 C C . ILE A 1 270 ? 7.716 11.362 4.079 1.00 89.38 270 ILE A C 1
ATOM 2216 O O . ILE A 1 270 ? 7.835 11.841 2.952 1.00 89.38 270 ILE A O 1
ATOM 2220 N N . PRO A 1 271 ? 8.523 10.359 4.492 1.00 84.50 271 PRO A N 1
ATOM 2221 C CA . PRO A 1 271 ? 9.534 9.789 3.604 1.00 84.50 271 PRO A CA 1
ATOM 2222 C C . PRO A 1 271 ? 8.934 9.291 2.284 1.00 84.50 271 PRO A C 1
ATOM 2224 O O . PRO A 1 271 ? 9.527 9.461 1.224 1.00 84.50 271 PRO A O 1
ATOM 2227 N N . ALA A 1 272 ? 7.717 8.744 2.324 1.00 82.94 272 ALA A N 1
ATOM 2228 C CA . ALA A 1 272 ? 7.023 8.209 1.159 1.00 82.94 272 ALA A CA 1
ATOM 2229 C C . ALA A 1 272 ? 6.598 9.267 0.117 1.00 82.94 272 ALA A C 1
ATOM 2231 O O . ALA A 1 272 ? 6.179 8.884 -0.974 1.00 82.94 272 ALA A O 1
ATOM 2232 N N . ILE A 1 273 ? 6.717 10.568 0.419 1.00 83.19 273 ILE A N 1
ATOM 2233 C CA . ILE A 1 273 ? 6.579 11.663 -0.560 1.00 83.19 273 ILE A CA 1
ATOM 2234 C C . ILE A 1 273 ? 7.771 11.668 -1.525 1.00 83.19 273 ILE A C 1
ATOM 2236 O O . ILE A 1 273 ? 7.620 11.937 -2.716 1.00 83.19 273 ILE A O 1
ATOM 2240 N N . PHE A 1 274 ? 8.957 11.356 -1.005 1.00 75.19 274 PH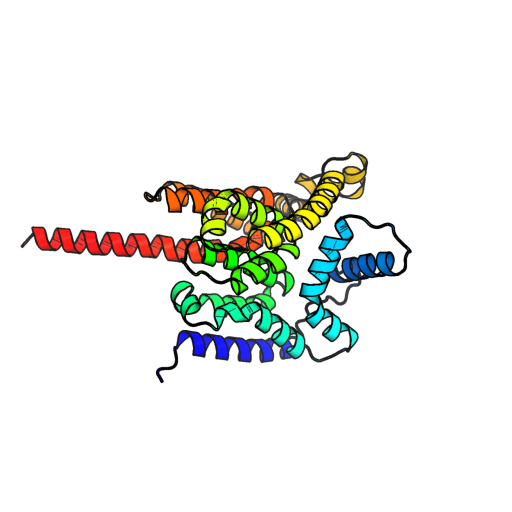E A N 1
ATOM 2241 C CA . PHE A 1 274 ? 10.212 11.449 -1.742 1.00 75.19 274 PHE A CA 1
ATOM 2242 C C . PHE A 1 274 ? 10.612 10.139 -2.426 1.00 75.19 274 PHE A C 1
ATOM 2244 O O . PHE A 1 274 ? 11.365 10.145 -3.395 1.00 75.19 274 PHE A O 1
ATOM 2251 N N . PHE A 1 275 ? 10.105 9.004 -1.943 1.00 70.25 275 PHE A N 1
ATOM 2252 C CA . PHE A 1 275 ? 10.300 7.704 -2.578 1.00 70.25 275 PHE A CA 1
ATOM 2253 C C . PHE A 1 275 ? 9.137 7.393 -3.529 1.00 70.25 275 PHE A C 1
ATOM 2255 O O . PHE A 1 275 ? 7.984 7.576 -3.163 1.00 70.25 275 PHE A O 1
ATOM 2262 N N . GLU A 1 276 ? 9.457 6.889 -4.726 1.00 61.34 276 GLU A N 1
ATOM 2263 C CA . GLU A 1 276 ? 8.544 6.405 -5.783 1.00 61.34 276 GLU A CA 1
ATOM 2264 C C . GLU A 1 276 ? 7.081 6.141 -5.360 1.00 61.34 276 GLU A C 1
ATOM 2266 O O . GLU A 1 276 ? 6.786 5.380 -4.431 1.00 61.34 276 GLU A O 1
ATOM 2271 N N . GLY A 1 277 ? 6.159 6.711 -6.143 1.00 64.12 277 GLY A N 1
ATOM 2272 C CA . GLY A 1 277 ? 4.768 7.047 -5.804 1.00 64.12 277 GLY A CA 1
ATOM 2273 C C . GLY A 1 277 ? 3.833 6.045 -5.149 1.00 64.12 277 GLY A C 1
ATOM 2274 O O . GLY A 1 277 ? 2.774 6.463 -4.688 1.00 64.12 277 GLY A O 1
ATOM 2275 N N . LEU A 1 278 ? 4.164 4.756 -5.100 1.00 79.81 278 LEU A N 1
ATOM 2276 C CA . LEU A 1 278 ? 3.337 3.769 -4.402 1.00 79.81 278 LEU A CA 1
ATOM 2277 C C . LEU A 1 278 ? 3.336 3.990 -2.885 1.00 79.81 278 LEU A C 1
ATOM 2279 O O . LEU A 1 278 ? 2.372 3.612 -2.223 1.00 79.81 278 LEU A O 1
ATOM 2283 N N . GLY A 1 279 ? 4.388 4.619 -2.348 1.00 84.62 279 GLY A N 1
ATOM 2284 C CA . GLY A 1 279 ? 4.500 4.943 -0.930 1.00 84.62 279 GLY A CA 1
ATOM 2285 C C . GLY A 1 279 ? 3.328 5.798 -0.441 1.00 84.62 279 GLY A C 1
ATOM 2286 O O . GLY A 1 279 ? 2.497 5.315 0.323 1.00 84.62 279 GLY A O 1
ATOM 2287 N N . LEU A 1 280 ? 3.210 7.041 -0.920 1.00 88.31 280 LEU A N 1
ATOM 2288 C CA . LEU A 1 280 ? 2.131 7.950 -0.511 1.00 88.31 280 LEU A CA 1
ATOM 2289 C C . LEU A 1 280 ? 0.735 7.409 -0.867 1.00 88.31 280 LEU A C 1
ATOM 2291 O O . LEU A 1 280 ? -0.192 7.501 -0.065 1.00 88.31 280 LEU A O 1
ATOM 2295 N N . ILE A 1 281 ? 0.593 6.785 -2.042 1.00 90.69 281 ILE A N 1
ATOM 2296 C CA . ILE A 1 281 ? -0.681 6.207 -2.491 1.00 90.69 281 ILE A CA 1
ATOM 2297 C C . ILE A 1 281 ? -1.175 5.116 -1.530 1.00 90.69 281 ILE A C 1
ATOM 2299 O O . ILE A 1 281 ? -2.383 4.990 -1.321 1.00 90.69 281 ILE A O 1
ATOM 2303 N N . SER A 1 282 ? -0.273 4.364 -0.888 1.00 92.88 282 SER A N 1
ATOM 2304 C CA . SER A 1 282 ? -0.661 3.314 0.060 1.00 92.88 282 SER A CA 1
ATOM 2305 C C . SER A 1 282 ? -1.459 3.827 1.271 1.00 92.88 282 SER A C 1
ATOM 2307 O O . SER A 1 282 ? -2.186 3.053 1.893 1.00 92.88 282 SER A O 1
ATOM 2309 N N . TYR A 1 283 ? -1.397 5.131 1.572 1.00 93.38 283 TYR A N 1
ATOM 2310 C CA . TYR A 1 283 ? -2.148 5.769 2.656 1.00 93.38 283 TYR A CA 1
ATOM 2311 C C . TYR A 1 283 ? -3.556 6.224 2.272 1.00 93.38 283 TYR A C 1
ATOM 2313 O O . TYR A 1 283 ? -4.329 6.553 3.170 1.00 93.38 283 TYR A O 1
ATOM 2321 N N . LEU A 1 284 ? -3.917 6.232 0.984 1.00 91.50 284 LEU A N 1
ATOM 2322 C CA . LEU A 1 284 ? -5.179 6.806 0.497 1.00 91.50 284 LEU A CA 1
ATOM 2323 C C . LEU A 1 284 ? -6.389 6.276 1.275 1.00 91.50 284 LEU A C 1
ATOM 2325 O O . LEU A 1 284 ? -7.242 7.029 1.740 1.00 91.50 284 LEU A O 1
ATOM 2329 N N . ILE A 1 285 ? -6.424 4.965 1.491 1.00 89.81 285 ILE A N 1
ATOM 2330 C CA . ILE A 1 285 ? -7.500 4.324 2.240 1.00 89.81 285 ILE A CA 1
ATOM 2331 C C . ILE A 1 285 ? -7.402 4.590 3.744 1.00 89.81 285 ILE A C 1
ATOM 2333 O O . ILE A 1 285 ? -8.427 4.775 4.404 1.00 89.81 285 ILE A O 1
ATOM 2337 N N . CYS A 1 286 ? -6.191 4.649 4.295 1.00 92.38 286 CYS A N 1
ATOM 2338 C CA . CYS A 1 286 ? -5.980 5.022 5.689 1.00 92.38 286 CYS A CA 1
ATOM 2339 C C . CYS A 1 286 ? -6.558 6.416 5.972 1.00 92.38 286 CYS A C 1
ATOM 2341 O O . CYS A 1 286 ? -7.201 6.589 7.005 1.00 92.38 286 CYS A O 1
ATOM 2343 N N . PHE A 1 287 ? -6.415 7.370 5.042 1.00 92.12 287 PHE A N 1
ATOM 2344 C CA . PHE A 1 287 ? -7.041 8.693 5.141 1.00 92.12 287 PHE A CA 1
ATOM 2345 C C . PHE A 1 287 ? -8.567 8.591 5.200 1.00 92.12 287 PHE A C 1
ATOM 2347 O O . PHE A 1 287 ? -9.173 9.124 6.124 1.00 92.12 287 PHE A O 1
ATOM 2354 N N . LEU A 1 288 ? -9.194 7.832 4.293 1.00 89.50 288 LEU A N 1
ATOM 2355 C CA . LEU A 1 288 ? -10.654 7.658 4.283 1.00 89.50 288 LEU A CA 1
ATOM 2356 C C . LEU A 1 288 ? -11.180 7.012 5.574 1.00 89.50 288 LEU A C 1
ATOM 2358 O O . LEU A 1 288 ? -12.187 7.458 6.129 1.00 89.50 288 LEU A O 1
ATOM 2362 N N . ILE A 1 289 ? -10.504 5.972 6.078 1.00 86.75 289 ILE A N 1
ATOM 2363 C CA . ILE A 1 289 ? -10.876 5.325 7.346 1.00 86.75 289 ILE A CA 1
ATOM 2364 C C . ILE A 1 289 ? -10.712 6.315 8.499 1.00 86.75 289 ILE A C 1
ATOM 2366 O O . ILE A 1 289 ? -11.599 6.416 9.348 1.00 86.75 289 ILE A O 1
ATOM 2370 N N . PHE A 1 290 ? -9.606 7.055 8.523 1.00 89.19 290 PHE A N 1
ATOM 2371 C CA . PHE A 1 290 ? -9.328 8.034 9.560 1.00 89.19 290 PHE A CA 1
ATOM 2372 C C . PHE A 1 290 ? -10.359 9.167 9.571 1.00 89.19 290 PHE A C 1
ATOM 2374 O O . PHE A 1 290 ? -10.918 9.441 10.630 1.00 89.19 290 PHE A O 1
ATOM 2381 N N . TYR A 1 291 ? -10.705 9.748 8.418 1.00 88.12 291 TYR A N 1
ATOM 2382 C CA . TYR A 1 291 ? -11.754 10.768 8.313 1.00 88.12 291 TYR A CA 1
ATOM 2383 C C . TYR A 1 291 ? -13.096 10.238 8.800 1.00 88.12 291 TYR A C 1
ATOM 2385 O O . TYR A 1 291 ? -13.733 10.852 9.654 1.00 88.12 291 TYR A O 1
ATOM 2393 N N . LYS A 1 292 ? -13.494 9.042 8.354 1.00 83.50 292 LYS A N 1
ATOM 2394 C CA . LYS A 1 292 ? -14.723 8.395 8.826 1.00 83.50 292 LYS A CA 1
ATOM 2395 C C . LYS A 1 292 ? -14.727 8.200 10.346 1.00 83.50 292 LYS A C 1
ATOM 2397 O O . LYS A 1 292 ? -15.766 8.374 10.979 1.00 83.50 292 LYS A O 1
ATOM 2402 N N . MET A 1 293 ? -13.598 7.800 10.935 1.00 78.69 293 MET A N 1
ATOM 2403 C CA . MET A 1 293 ? -13.475 7.633 12.385 1.00 78.69 293 MET A CA 1
ATOM 2404 C C . MET A 1 293 ? -13.553 8.976 13.112 1.00 78.69 293 MET A C 1
ATOM 2406 O O . MET A 1 293 ? -14.315 9.083 14.067 1.00 78.69 293 MET A O 1
ATOM 2410 N N . PHE A 1 294 ? -12.812 9.980 12.647 1.00 77.75 294 PHE A N 1
ATOM 2411 C CA . PHE A 1 294 ? -12.742 11.310 13.243 1.00 77.75 294 PHE A CA 1
ATOM 2412 C C . PHE A 1 294 ? -14.114 11.999 13.252 1.00 77.75 294 PHE A C 1
ATOM 2414 O O . PHE A 1 294 ? -14.641 12.294 14.321 1.00 77.75 294 PHE A O 1
ATOM 2421 N N . PHE A 1 295 ? -14.777 12.100 12.096 1.00 74.31 295 PHE A N 1
ATOM 2422 C CA . PHE A 1 295 ? -16.107 12.717 12.004 1.00 74.31 295 PHE A CA 1
ATOM 2423 C C . PHE A 1 295 ? -17.178 11.968 12.810 1.00 74.31 295 PHE A C 1
ATOM 2425 O O . PHE A 1 295 ? -18.112 12.572 13.334 1.00 74.31 295 PHE A O 1
ATOM 2432 N N . LYS A 1 296 ? -17.054 10.643 12.964 1.00 68.62 296 LYS A N 1
ATOM 2433 C CA . LYS A 1 296 ? -17.985 9.861 13.792 1.00 68.62 296 LYS A CA 1
ATOM 2434 C C . LYS A 1 296 ? -17.758 10.065 15.293 1.00 68.62 296 LYS A C 1
ATOM 2436 O O . LYS A 1 296 ? -18.711 9.930 16.061 1.00 68.62 296 LYS A O 1
ATOM 2441 N N . ILE A 1 297 ? -16.520 10.329 15.714 1.00 56.62 297 ILE A N 1
ATOM 2442 C CA . ILE A 1 297 ? -16.191 10.653 17.107 1.00 56.62 297 ILE A CA 1
ATOM 2443 C C . ILE A 1 297 ? -16.797 12.014 17.467 1.00 56.62 297 ILE A C 1
ATOM 2445 O O . ILE A 1 297 ? -17.488 12.092 18.482 1.00 56.62 297 ILE A O 1
ATOM 2449 N N . ASP A 1 298 ? -16.655 13.017 16.597 1.00 51.00 298 ASP A N 1
ATOM 2450 C CA . ASP A 1 298 ? -17.211 14.357 16.829 1.00 51.00 298 ASP A CA 1
ATOM 2451 C C . ASP A 1 298 ? -18.747 14.393 16.792 1.00 51.00 298 ASP A C 1
ATOM 2453 O O . ASP A 1 298 ? -19.380 15.041 17.618 1.00 51.00 298 ASP A O 1
ATOM 2457 N N . MET A 1 299 ? -19.394 13.622 15.914 1.00 39.66 299 MET A N 1
ATOM 2458 C CA . MET A 1 299 ? -20.866 13.553 15.892 1.00 39.66 299 MET A CA 1
ATOM 2459 C C . MET A 1 299 ? -21.451 12.890 17.150 1.00 39.66 299 MET A C 1
ATOM 2461 O O . MET A 1 299 ? -22.555 13.227 17.580 1.00 39.66 299 MET A O 1
ATOM 2465 N N . LYS A 1 300 ? -20.726 11.943 17.764 1.00 41.97 300 LYS A N 1
ATOM 2466 C CA . LYS A 1 300 ? -21.155 11.327 19.027 1.00 41.97 300 LYS A CA 1
ATOM 2467 C C . LYS A 1 300 ? -20.972 12.264 20.214 1.00 41.97 300 LYS A C 1
ATOM 2469 O O . LYS A 1 300 ? -21.878 12.311 21.037 1.00 41.97 300 LYS A O 1
ATOM 2474 N N . SER A 1 301 ? -19.855 12.993 20.290 1.00 41.47 301 SER A N 1
ATOM 2475 C CA . SER A 1 301 ? -19.635 13.988 21.347 1.00 41.47 301 SER A CA 1
ATOM 2476 C C . SER A 1 301 ? -20.645 15.137 21.253 1.00 41.47 301 SER A C 1
ATOM 2478 O O . SER A 1 301 ? -21.179 15.551 22.282 1.00 41.47 301 SER A O 1
ATOM 2480 N N . TYR A 1 302 ? -21.000 15.570 20.037 1.00 30.91 302 TYR A N 1
ATOM 2481 C CA . TYR A 1 302 ? -22.018 16.598 19.793 1.00 30.91 302 TYR A CA 1
ATOM 2482 C C . TYR A 1 302 ? -23.430 16.154 20.215 1.00 30.91 302 TYR A C 1
ATOM 2484 O O . TYR A 1 302 ? -24.155 16.906 20.863 1.00 30.91 302 TYR A O 1
ATOM 2492 N N . HIS A 1 303 ? -23.817 14.902 19.935 1.00 32.19 303 HIS A N 1
ATOM 2493 C CA . HIS A 1 303 ? -25.109 14.365 20.384 1.00 32.19 303 HIS A CA 1
ATOM 2494 C C . HIS A 1 303 ? -25.206 14.205 21.906 1.00 32.19 303 HIS A C 1
ATOM 2496 O O . HIS A 1 303 ? -26.257 14.500 22.471 1.00 32.19 303 HIS A O 1
ATOM 2502 N N . THR A 1 304 ? -24.137 13.770 22.583 1.00 42.75 304 THR A N 1
ATOM 2503 C CA . THR A 1 304 ? -24.114 13.732 24.056 1.00 42.75 304 THR A CA 1
ATOM 2504 C C . THR A 1 304 ? -24.186 15.132 24.664 1.00 42.75 304 THR A C 1
ATOM 2506 O O . THR A 1 304 ? -24.912 15.325 25.632 1.00 42.75 304 THR A O 1
ATOM 2509 N N . TYR A 1 305 ? -23.532 16.127 24.056 1.00 32.50 305 TYR A N 1
ATOM 2510 C CA . TYR A 1 305 ? -23.565 17.511 24.534 1.00 32.50 305 TYR A CA 1
ATOM 2511 C C . TYR A 1 305 ? -24.953 18.161 24.384 1.00 32.50 305 TYR A C 1
ATOM 2513 O O . TYR A 1 305 ? -25.414 18.863 25.283 1.00 32.50 305 TYR A O 1
ATOM 2521 N N . ASN A 1 306 ? -25.671 17.868 23.294 1.00 33.94 306 ASN A N 1
ATOM 2522 C CA . ASN A 1 306 ? -27.033 18.375 23.083 1.00 33.94 306 ASN A CA 1
ATOM 2523 C C . ASN A 1 306 ? -28.082 17.692 23.980 1.00 33.94 306 ASN A C 1
ATOM 2525 O O . ASN A 1 306 ? -29.050 18.334 24.373 1.00 33.94 306 ASN A O 1
ATOM 2529 N N . LEU A 1 307 ? -27.881 16.422 24.351 1.00 40.12 307 LEU A N 1
ATOM 2530 C CA . LEU A 1 307 ? -28.750 15.718 25.307 1.00 40.12 307 LEU A CA 1
ATOM 2531 C C . LEU A 1 307 ? -28.507 16.162 26.760 1.00 40.12 307 LEU A C 1
ATOM 2533 O O . LEU A 1 307 ? -29.444 16.240 27.552 1.00 40.12 307 LEU A O 1
ATOM 2537 N N . GLU A 1 308 ? -27.264 16.484 27.126 1.00 38.72 308 GLU A N 1
ATOM 2538 C CA . GLU A 1 308 ? -26.941 17.012 28.460 1.00 38.72 308 GLU A CA 1
ATOM 2539 C C . GLU A 1 308 ? -27.380 18.469 28.647 1.00 38.72 308 GLU A C 1
ATOM 2541 O O . GLU A 1 308 ? -27.744 18.861 29.755 1.00 38.72 308 GLU A O 1
ATOM 2546 N N . THR A 1 309 ? -27.385 19.272 27.581 1.00 41.06 309 THR A N 1
ATOM 2547 C CA . THR A 1 309 ? -27.911 20.646 27.622 1.00 41.06 309 THR A CA 1
ATOM 2548 C C . THR A 1 309 ? -29.440 20.678 27.595 1.00 41.06 309 THR A C 1
ATOM 2550 O O . THR A 1 309 ? -30.020 21.460 28.343 1.00 41.06 309 THR A O 1
ATOM 2553 N N . SER A 1 310 ? -30.118 19.784 26.861 1.00 43.03 310 SER A N 1
ATOM 2554 C CA . SER A 1 310 ? -31.587 19.681 26.911 1.00 43.03 310 SER A CA 1
ATOM 2555 C C . SER A 1 310 ? -32.113 19.180 28.261 1.00 43.03 310 SER A C 1
ATOM 2557 O O . SER A 1 310 ? -33.161 19.627 28.710 1.00 43.03 310 SER A O 1
ATOM 2559 N N . ASN A 1 311 ? -31.374 18.298 28.944 1.00 41.53 311 ASN A N 1
ATOM 2560 C CA . ASN A 1 311 ? -31.750 17.777 30.266 1.00 41.53 311 ASN A CA 1
ATOM 2561 C C . ASN A 1 311 ? -31.427 18.729 31.433 1.00 41.53 311 ASN A C 1
ATOM 2563 O O . ASN A 1 311 ? -31.735 18.403 32.574 1.00 41.53 311 ASN A O 1
ATOM 2567 N N . LYS A 1 312 ? -30.795 19.879 31.172 1.00 40.59 312 LYS A N 1
ATOM 2568 C CA . LYS A 1 312 ? -30.576 20.949 32.164 1.00 40.59 312 LYS A CA 1
ATOM 2569 C C . LYS A 1 312 ? -31.527 22.138 31.995 1.00 40.59 312 LYS A C 1
ATOM 2571 O O . LYS A 1 312 ? -31.441 23.082 32.774 1.00 40.59 312 LYS A O 1
ATOM 2576 N N . ILE A 1 313 ? -32.379 22.116 30.968 1.00 46.84 313 ILE A N 1
ATOM 2577 C CA . ILE A 1 313 ? -33.332 23.192 30.640 1.00 46.84 313 ILE A CA 1
ATOM 2578 C C . ILE A 1 313 ? -34.787 22.785 30.970 1.00 46.84 313 ILE A C 1
ATOM 2580 O O . ILE A 1 313 ? -35.681 23.623 30.910 1.00 46.84 313 ILE A O 1
ATOM 2584 N N . ASN A 1 314 ? -35.010 21.541 31.407 1.00 39.97 314 ASN A N 1
ATOM 2585 C CA . ASN A 1 314 ? -36.259 21.076 32.023 1.00 39.97 314 ASN A CA 1
ATOM 2586 C C . ASN A 1 314 ? -36.045 20.812 33.513 1.00 39.97 314 ASN A C 1
ATOM 2588 O O . ASN A 1 314 ? -37.029 20.949 34.269 1.00 39.97 314 ASN A O 1
#

Secondary structure (DSSP, 8-state):
----HHHHHHHHHHHHHHHHHHHTT--SS-SSTT-TTHHHHHHHHHHHTTSS---THHHHHHHHHHHHHHHHHHHHHT--THHHHHHHHHHTGGGGSHHHHHHHTTHHHHHHHGGGTS-HHHHHHHHHHHHHHHHHHS----HHHHHHHHHHHTT-HHHHHHHHHHHHHTHHHHHHH-TTHHHHHHHHHHHHHHHHHHHHHHHHSHHHHHHH--TTTTSHHHHHHHTT-HHHHHHHHHHHHHHHHHHHHHHT-S-HHHHHHHHHHHHTTSHHHHS-THHHHTTHHHHHHHHHHHHHHHHHHHHHHHHHHHTT--

Organism: NCBI:txid2029685

Foldseek 3Di:
DDDDPLLVVLVVLLVVLLVVCLVVVAAQDDPDCPPPLNVLVVVLVCVVVVNDDDFLLNLLSVLVCVLCVQRVVCVVVVHGRSSVSVSLVVLVVVVSDPLNCVQLPNVSSVLSCVCVPDHSLLSLLLLLLVLVLCVQQVVDQDPSSPVSNLSSLSSFLLSLQLVLLLCVLCVVVCVVRDVPVVVSSVSSVSSNVRVVVVVCCLAPPPVNCVVPNHLQCQFQLNVCVVVVVVVSNVVLVVLVVLLVVQLVVLVVDPPPSSSSSSNSNSVSLVVVRRGDPSNSSSCPSVSVSSVVVSVVVVVVVVVVVVVVVVVVVD

Radius of gyration: 21.19 Å; chains: 1; bounding box: 64×44×55 Å

Sequence (314 aa):
MKINTQLFIFIISSVTFVILSSYFNISMFGNNDSDGFKSQIFYVSKIFNGELDYDPLFFVHLVRLIIIIPFYVNNILGLPNYIESLGFILYLIPFFKKKYLNIVGYLPCLFVFLPLFVSYRTVLGMLSMTYLFILLFCHIKSYSLLFFSALLSNLSSGIVLSWIMVSLGSFFYLKKSYKYLLPLFLIISTGLIGSLINKFYFMFTTNGIKENGNMIERSNIYISIIDGNYFRLFFYISLCLSLLFCIFTSLLINNKNIKGRLLIFFLSGIPAIFFEGLGLISYLICFLIFYKMFFKIDMKSYHTYNLETSNKIN

pLDDT: mean 80.69, std 13.26, range [30.91, 95.31]